Protein AF-A0A0X8NXM7-F1 (afdb_monomer_lite)

Sequence (220 aa):
MLTKTAIKIANSSDLHRSRRLTRLEFSVAAVTLFWILPVLAFVVVSWAPVWTFFKSHHAAMAPWVQAILSALAIIASAWIAMSVQRRDHKNQLRGPIEVAIEVARYSRLAVEKTLDKLGSLEAIYDVAQGKEHFDVDGITLMAKLATELPVYELRNKDAARHMLSLSHMMRQLDALVRDTLAHHRQVDAKAFEDYCNSLIGMHETAKRTVKGLREALDTI

Organism: Alcaligenes xylosoxydans xylosoxydans (NCBI:txid85698)

Foldseek 3Di:
DPVVVVVVVVVVVVVVVVVVVVVVVVVVVVVVCVVVVVVVVCVVVVVVVVVVVCVPDDPPPPPVVVVVVVVVVVVVVVVVVVVVVVVVVLCLQQVLLVVLLVLLVVLLVLLVVCCVQVVDLVSLVCCLVVVDDDPLVSLVVSLVVLVPSPLVSNVQPQLSVLSVLSNVLSVVVSVLSVVCSVCSVVCDPVNSVVSSVSSVVSSVSSVVSSVSSVVSSVVD

Structure (mmCIF, N/CA/C/O backbone):
data_AF-A0A0X8NXM7-F1
#
_entry.id   AF-A0A0X8NXM7-F1
#
loop_
_atom_site.group_PDB
_atom_site.id
_atom_site.type_symbol
_atom_site.label_atom_id
_atom_site.label_alt_id
_atom_site.label_comp_id
_atom_site.label_asym_id
_atom_site.label_entity_id
_atom_site.label_seq_id
_atom_site.pdbx_PDB_ins_code
_atom_site.Cartn_x
_atom_site.Cartn_y
_atom_site.Cartn_z
_atom_site.occupancy
_atom_site.B_iso_or_equiv
_atom_site.auth_seq_id
_atom_site.auth_comp_id
_atom_site.auth_asym_id
_atom_site.auth_atom_id
_atom_site.pdbx_PDB_model_num
ATOM 1 N N . MET A 1 1 ? -39.863 -2.091 -12.634 1.00 47.31 1 MET A N 1
ATOM 2 C CA . MET A 1 1 ? -39.526 -0.830 -13.340 1.00 47.31 1 MET A CA 1
ATOM 3 C C . MET A 1 1 ? -38.052 -0.427 -13.124 1.00 47.31 1 MET A C 1
ATOM 5 O O . MET A 1 1 ? -37.757 0.752 -13.026 1.00 47.31 1 MET A O 1
ATOM 9 N N . LEU A 1 2 ? -37.114 -1.392 -13.071 1.00 43.72 2 LEU A N 1
ATOM 10 C CA . LEU A 1 2 ? -35.695 -1.163 -12.716 1.00 43.72 2 LEU A CA 1
ATOM 11 C C . LEU A 1 2 ? -34.691 -1.707 -13.753 1.00 43.72 2 LEU A C 1
ATOM 13 O O . LEU A 1 2 ? -33.488 -1.554 -13.598 1.00 43.72 2 LEU A O 1
ATOM 17 N N . THR A 1 3 ? -35.164 -2.299 -14.850 1.00 43.94 3 THR A N 1
ATOM 18 C CA . THR A 1 3 ? -34.306 -2.896 -15.889 1.00 43.94 3 THR A CA 1
ATOM 19 C C . THR A 1 3 ? -33.962 -1.941 -17.037 1.00 43.94 3 THR A C 1
ATOM 21 O O . THR A 1 3 ? -33.015 -2.191 -17.774 1.00 43.94 3 THR A O 1
ATOM 24 N N . LYS A 1 4 ? -34.666 -0.807 -17.181 1.00 41.06 4 LYS A N 1
ATOM 25 C CA . LYS A 1 4 ? -34.380 0.188 -18.237 1.00 41.06 4 LYS A CA 1
ATOM 26 C C . LYS A 1 4 ? -33.301 1.212 -17.858 1.00 41.06 4 LYS A C 1
ATOM 28 O O . LYS A 1 4 ? -32.727 1.837 -18.744 1.00 41.06 4 LYS A O 1
ATOM 33 N N . THR A 1 5 ? -32.989 1.371 -16.573 1.00 47.97 5 THR A N 1
ATOM 34 C CA . THR A 1 5 ? -31.999 2.347 -16.082 1.00 47.97 5 THR A CA 1
ATOM 35 C C . THR A 1 5 ? -30.571 1.797 -16.065 1.00 47.97 5 THR A C 1
ATOM 37 O O . THR A 1 5 ? -29.645 2.545 -16.359 1.00 47.97 5 THR A O 1
ATOM 40 N N . ALA A 1 6 ? -30.379 0.492 -15.841 1.00 46.09 6 ALA A N 1
ATOM 41 C CA . ALA A 1 6 ? -29.048 -0.129 -15.851 1.00 46.09 6 ALA A CA 1
ATOM 42 C C . ALA A 1 6 ? -28.412 -0.170 -17.257 1.00 46.09 6 ALA A C 1
ATOM 44 O O . ALA A 1 6 ? -27.216 0.068 -17.413 1.00 46.09 6 ALA A O 1
ATOM 45 N N . ILE A 1 7 ? -29.221 -0.362 -18.305 1.00 47.28 7 ILE A N 1
ATOM 46 C CA . ILE A 1 7 ? -28.744 -0.410 -19.700 1.00 47.28 7 ILE A CA 1
ATOM 47 C C . ILE A 1 7 ? -28.337 0.987 -20.209 1.00 47.28 7 ILE A C 1
ATOM 49 O O . ILE A 1 7 ? -27.468 1.114 -21.070 1.00 47.28 7 ILE A O 1
ATOM 53 N N . LYS A 1 8 ? -28.898 2.066 -19.644 1.00 44.41 8 LYS A N 1
ATOM 54 C CA . LYS A 1 8 ? -28.574 3.441 -20.056 1.00 44.41 8 LYS A CA 1
ATOM 55 C C . LYS A 1 8 ? -27.243 3.948 -19.477 1.00 44.41 8 LYS A C 1
ATOM 57 O O . LYS A 1 8 ? -26.631 4.824 -20.079 1.00 44.41 8 LYS A O 1
ATOM 62 N N . ILE A 1 9 ? -26.773 3.384 -18.359 1.00 48.44 9 ILE A N 1
ATOM 63 C CA . ILE A 1 9 ? -25.509 3.791 -17.720 1.00 48.44 9 ILE A CA 1
ATOM 64 C C . ILE A 1 9 ? -24.315 3.060 -18.352 1.00 48.44 9 ILE A C 1
ATOM 66 O O . ILE A 1 9 ? -23.324 3.716 -18.674 1.00 48.44 9 ILE A O 1
ATOM 70 N N . ALA A 1 10 ? -24.452 1.764 -18.664 1.00 45.78 10 ALA A N 1
ATOM 71 C CA . ALA A 1 10 ? -23.421 0.994 -19.373 1.00 45.78 10 ALA A CA 1
ATOM 72 C C . ALA A 1 10 ? -23.112 1.561 -20.774 1.00 45.78 10 ALA A C 1
ATOM 74 O O . ALA A 1 10 ? -21.960 1.596 -21.195 1.00 45.78 10 ALA A O 1
ATOM 75 N N . ASN A 1 11 ? -24.120 2.117 -21.458 1.00 44.31 11 ASN A N 1
ATOM 76 C CA . ASN A 1 11 ? -23.935 2.721 -22.781 1.00 44.31 11 ASN A CA 1
ATOM 77 C C . ASN A 1 11 ? -23.270 4.117 -22.732 1.00 44.31 11 ASN A C 1
ATOM 79 O O . ASN A 1 11 ? -22.819 4.628 -23.753 1.00 44.31 11 ASN A O 1
ATOM 83 N N . SER A 1 12 ? -23.189 4.755 -21.556 1.00 48.75 12 SER A N 1
ATOM 84 C CA . SER A 1 12 ? -22.564 6.082 -21.393 1.00 48.75 12 SER A CA 1
ATOM 85 C C . SER A 1 12 ? -21.074 6.012 -21.027 1.00 48.75 12 SER A C 1
ATOM 87 O O . SER A 1 12 ? -20.312 6.924 -21.355 1.00 48.75 12 SER A O 1
ATOM 89 N N . SER A 1 13 ? -20.634 4.911 -20.407 1.00 48.31 13 SER A N 1
ATOM 90 C CA . SER A 1 13 ? -19.234 4.685 -20.026 1.00 48.31 13 SER A CA 1
ATOM 91 C C . SER A 1 13 ? -18.349 4.239 -21.194 1.00 48.31 13 SER A C 1
ATOM 93 O O . SER A 1 13 ? -17.174 4.611 -21.231 1.00 48.31 13 SER A O 1
ATOM 95 N N . ASP A 1 14 ? -18.902 3.535 -22.187 1.00 46.94 14 ASP A N 1
ATOM 96 C CA . ASP A 1 14 ? -18.149 3.125 -23.386 1.00 46.94 14 ASP A CA 1
ATOM 97 C C . ASP A 1 14 ? -17.915 4.278 -24.375 1.00 46.94 14 A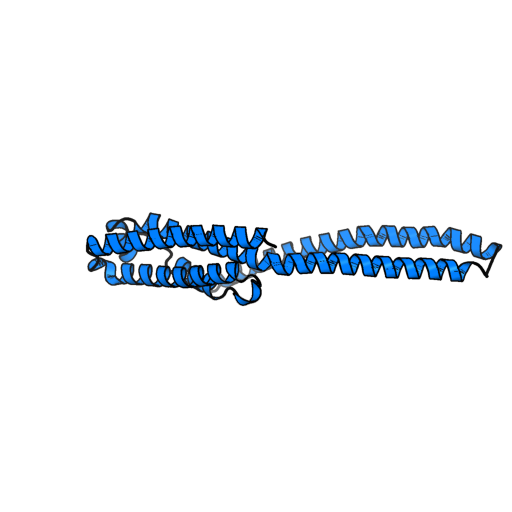SP A C 1
ATOM 99 O O . ASP A 1 14 ? -16.850 4.383 -24.992 1.00 46.94 14 ASP A O 1
ATOM 103 N N . LEU A 1 15 ? -18.839 5.241 -24.442 1.00 49.22 15 LEU A N 1
ATOM 104 C CA . LEU A 1 15 ? -18.696 6.441 -25.277 1.00 49.22 15 LEU A CA 1
ATOM 105 C C . LEU A 1 15 ? -17.572 7.381 -24.804 1.00 49.22 15 LEU A C 1
ATOM 107 O O . LEU A 1 15 ? -16.972 8.093 -25.615 1.00 49.22 15 LEU A O 1
ATOM 111 N N . HIS A 1 16 ? -17.233 7.371 -23.510 1.00 48.31 16 HIS A N 1
ATOM 112 C CA . HIS A 1 16 ? -16.161 8.211 -22.964 1.00 48.31 16 HIS A CA 1
ATOM 113 C C . HIS A 1 16 ? -14.771 7.566 -23.009 1.00 48.31 16 HIS A C 1
ATOM 115 O O . HIS A 1 16 ? -13.771 8.294 -23.041 1.00 48.31 16 HIS A O 1
ATOM 121 N N . ARG A 1 17 ? -14.687 6.230 -23.052 1.00 48.50 17 ARG A N 1
ATOM 122 C CA . ARG A 1 17 ? -13.411 5.503 -23.162 1.00 48.50 17 ARG A CA 1
ATOM 123 C C . ARG A 1 17 ? -12.898 5.468 -24.604 1.00 48.50 17 ARG A C 1
ATOM 125 O O . ARG A 1 17 ? -11.707 5.683 -24.823 1.00 48.50 17 ARG A O 1
ATOM 132 N N . SER A 1 18 ? -13.808 5.353 -25.574 1.00 45.44 18 SER A N 1
ATOM 133 C CA . SER A 1 18 ? -13.512 5.458 -27.012 1.00 45.44 18 SER A CA 1
ATOM 134 C C . SER A 1 18 ? -12.888 6.815 -27.396 1.00 45.44 18 SER A C 1
ATOM 136 O O . SER A 1 18 ? -11.892 6.858 -28.115 1.00 45.44 18 SER A O 1
ATOM 138 N N . ARG A 1 19 ? -13.374 7.936 -26.834 1.00 49.59 19 ARG A N 1
ATOM 139 C CA . ARG A 1 19 ? -12.887 9.290 -27.184 1.00 49.59 19 ARG A CA 1
ATOM 140 C C . ARG A 1 19 ? -11.467 9.636 -26.710 1.00 49.59 19 ARG A C 1
ATOM 142 O O . ARG A 1 19 ? -10.857 10.559 -27.255 1.00 49.59 19 ARG A O 1
ATOM 149 N N . ARG A 1 20 ? -10.932 8.964 -25.682 1.00 49.53 20 ARG A N 1
ATOM 150 C CA . ARG A 1 20 ? -9.552 9.224 -25.209 1.00 49.53 20 ARG A CA 1
ATOM 151 C C . ARG A 1 20 ? -8.514 8.460 -26.021 1.00 49.53 20 ARG A C 1
ATOM 153 O O . ARG A 1 20 ? -7.477 9.038 -26.333 1.00 49.53 20 ARG A O 1
ATOM 160 N N . LEU A 1 21 ? -8.830 7.227 -26.414 1.00 48.41 21 LEU A N 1
ATOM 161 C CA . LEU A 1 21 ? -7.994 6.436 -27.319 1.00 48.41 21 LEU A CA 1
ATOM 162 C C . LEU A 1 21 ? -7.867 7.125 -28.682 1.00 48.41 21 LEU A C 1
ATOM 164 O O . LEU A 1 21 ? -6.749 7.313 -29.151 1.00 48.41 21 LEU A O 1
ATOM 168 N N . THR A 1 22 ? -8.959 7.688 -29.217 1.00 53.44 22 THR A N 1
ATOM 169 C CA . THR A 1 22 ? -8.901 8.439 -30.480 1.00 53.44 22 THR A CA 1
ATOM 170 C C . THR A 1 22 ? -7.996 9.666 -30.418 1.00 53.44 22 THR A C 1
ATOM 172 O O . THR A 1 22 ? -7.369 9.981 -31.413 1.00 53.44 22 THR A O 1
ATOM 175 N N . ARG A 1 23 ? -7.879 10.376 -29.282 1.00 54.12 23 ARG A N 1
ATOM 176 C CA . ARG A 1 23 ? -6.993 11.558 -29.194 1.00 54.12 23 ARG A CA 1
ATOM 177 C C . ARG A 1 23 ? -5.515 11.188 -29.120 1.00 54.12 23 ARG A C 1
ATOM 179 O O . ARG A 1 23 ? -4.698 11.920 -29.674 1.00 54.12 23 ARG A O 1
ATOM 186 N N . LEU A 1 24 ? -5.175 10.080 -28.460 1.00 55.25 24 LEU A N 1
ATOM 187 C CA . LEU A 1 24 ? -3.802 9.578 -28.432 1.00 55.25 24 LEU A CA 1
ATOM 188 C C . LEU A 1 24 ? -3.406 8.998 -29.794 1.00 55.25 24 LEU A C 1
ATOM 190 O O . LEU A 1 24 ? -2.342 9.340 -30.296 1.00 55.25 24 LEU A O 1
ATOM 194 N N . GLU A 1 25 ? -4.285 8.225 -30.433 1.00 51.56 25 GLU A N 1
ATOM 195 C CA . GLU A 1 25 ? -4.069 7.706 -31.790 1.00 51.56 25 GLU A CA 1
ATOM 196 C C . GLU A 1 25 ? -3.979 8.831 -32.822 1.00 51.56 25 GLU A C 1
ATOM 198 O O . GLU A 1 25 ? -3.094 8.794 -33.667 1.00 51.56 25 GLU A O 1
ATOM 203 N N . PHE A 1 26 ? -4.799 9.886 -32.717 1.00 57.34 26 PHE A N 1
ATOM 204 C CA . PHE A 1 26 ? -4.692 11.056 -33.597 1.00 57.34 26 PHE A CA 1
ATOM 205 C C . PHE A 1 26 ? -3.413 11.856 -33.342 1.00 57.34 26 PHE A C 1
ATOM 207 O O . PHE A 1 26 ? -2.845 12.397 -34.281 1.00 57.34 26 PHE A O 1
ATOM 214 N N . SER A 1 27 ? -2.938 11.927 -32.094 1.00 60.97 27 SER A N 1
ATOM 215 C CA . SER A 1 27 ? -1.687 12.621 -31.754 1.00 60.97 27 SER A CA 1
ATOM 216 C C . SER A 1 27 ? -0.472 11.842 -32.248 1.00 60.97 27 SER A C 1
ATOM 218 O O . SER A 1 27 ? 0.434 12.430 -32.827 1.00 60.97 27 SER A O 1
ATOM 220 N N . VAL A 1 28 ? -0.470 10.517 -32.085 1.00 58.06 28 VAL A N 1
ATOM 221 C CA . VAL A 1 28 ? 0.577 9.643 -32.625 1.00 58.06 28 VAL A CA 1
ATOM 222 C C . VAL A 1 28 ? 0.531 9.665 -34.152 1.00 58.06 28 VAL A C 1
ATOM 224 O O . VAL A 1 28 ? 1.568 9.895 -34.762 1.00 58.06 28 VAL A O 1
ATOM 227 N N . ALA A 1 29 ? -0.652 9.556 -34.766 1.00 56.19 29 ALA A N 1
ATOM 228 C CA . ALA A 1 29 ? -0.834 9.650 -36.213 1.00 56.19 29 ALA A CA 1
ATOM 229 C C . ALA A 1 29 ? -0.393 11.016 -36.758 1.00 56.19 29 ALA A C 1
ATOM 231 O O . ALA A 1 29 ? 0.325 11.061 -37.752 1.00 56.19 29 ALA A O 1
ATOM 232 N N . ALA A 1 30 ? -0.747 12.120 -36.094 1.00 58.06 30 ALA A N 1
ATOM 233 C CA . ALA A 1 30 ? -0.352 13.472 -36.483 1.00 58.06 30 ALA A CA 1
ATOM 234 C C . ALA A 1 30 ? 1.153 13.697 -36.327 1.00 58.06 30 ALA A C 1
ATOM 236 O O . ALA A 1 30 ? 1.757 14.282 -37.216 1.00 58.06 30 ALA A O 1
ATOM 237 N N . VAL A 1 31 ? 1.781 13.194 -35.259 1.00 60.62 31 VAL A N 1
ATOM 238 C CA . VAL A 1 31 ? 3.241 13.255 -35.091 1.00 60.62 31 VAL A CA 1
ATOM 239 C C . VAL A 1 31 ? 3.931 12.390 -36.146 1.00 60.62 31 VAL A C 1
ATOM 241 O O . VAL A 1 31 ? 4.885 12.848 -36.768 1.00 60.62 31 VAL A O 1
ATOM 244 N N . THR A 1 32 ? 3.432 11.184 -36.434 1.00 59.88 32 THR A N 1
ATOM 245 C CA . THR A 1 32 ? 3.991 10.351 -37.508 1.00 59.88 32 THR A CA 1
ATOM 246 C C . THR A 1 32 ? 3.807 10.991 -38.882 1.00 59.88 32 THR A C 1
ATOM 248 O O . THR A 1 32 ? 4.765 11.049 -39.641 1.00 59.88 32 THR A O 1
ATOM 251 N N . LEU A 1 33 ? 2.639 11.563 -39.190 1.00 56.91 33 LEU A N 1
ATOM 252 C CA . LEU A 1 33 ? 2.391 12.304 -40.431 1.00 56.91 33 LEU A CA 1
ATOM 253 C C . LEU A 1 33 ? 3.262 13.555 -40.519 1.00 56.91 33 LEU A C 1
ATOM 255 O O . LEU A 1 33 ? 3.779 13.843 -41.591 1.00 56.91 33 LEU A O 1
ATOM 259 N N . PHE A 1 34 ? 3.483 14.256 -39.407 1.00 61.56 34 PHE A N 1
ATOM 260 C CA . PHE A 1 34 ? 4.336 15.440 -39.348 1.00 61.56 34 PHE A CA 1
ATOM 261 C C . PHE A 1 34 ? 5.806 15.127 -39.636 1.00 61.56 34 PHE A C 1
ATOM 263 O O . PHE A 1 34 ? 6.501 15.998 -40.135 1.00 61.56 34 PHE A O 1
ATOM 270 N N . TRP A 1 35 ? 6.282 13.905 -39.385 1.00 59.19 35 TRP A N 1
ATOM 271 C CA . TRP A 1 35 ? 7.631 13.478 -39.781 1.00 59.19 35 TRP A CA 1
ATOM 272 C C . TRP A 1 35 ? 7.665 12.807 -41.158 1.00 59.19 35 TRP A C 1
ATOM 274 O O . TRP A 1 35 ? 8.614 13.003 -41.913 1.00 59.19 35 TRP A O 1
ATOM 284 N N . ILE A 1 36 ? 6.622 12.062 -41.526 1.00 63.47 36 ILE A N 1
ATOM 285 C CA . ILE A 1 36 ? 6.547 11.335 -42.800 1.00 63.47 36 ILE A CA 1
ATOM 286 C C . ILE A 1 36 ? 6.292 12.287 -43.977 1.00 63.47 36 ILE A C 1
ATOM 288 O O . ILE A 1 36 ? 6.896 12.105 -45.030 1.00 63.47 36 ILE A O 1
ATOM 292 N N . LEU A 1 37 ? 5.457 13.321 -43.822 1.00 59.25 37 LEU A N 1
ATOM 293 C CA . LEU A 1 37 ? 5.146 14.281 -44.892 1.00 59.25 37 LEU A CA 1
ATOM 294 C C . LEU A 1 37 ? 6.350 15.132 -45.321 1.00 59.25 37 LEU A C 1
ATOM 296 O O . LEU A 1 37 ? 6.576 15.213 -46.525 1.00 59.25 37 LEU A O 1
ATOM 300 N N . PRO A 1 38 ? 7.158 15.728 -44.421 1.00 62.56 38 PRO A N 1
ATOM 301 C CA . PRO A 1 38 ? 8.370 16.432 -44.822 1.00 62.56 38 PRO A CA 1
ATOM 302 C C . PRO A 1 38 ? 9.414 15.490 -45.407 1.00 62.56 38 PRO A C 1
ATOM 304 O O . PRO A 1 38 ? 10.113 15.893 -46.323 1.00 62.56 38 PRO A O 1
ATOM 307 N N . VAL A 1 39 ? 9.510 14.242 -44.932 1.00 64.69 39 VAL A N 1
ATOM 308 C CA . VAL A 1 39 ? 10.431 13.249 -45.507 1.00 64.69 39 VAL A CA 1
ATOM 309 C C . VAL A 1 39 ? 9.979 12.837 -46.907 1.00 64.69 39 VAL A C 1
ATOM 311 O O . VAL A 1 39 ? 10.802 12.814 -47.811 1.00 64.69 39 VAL A O 1
ATOM 314 N N . LEU A 1 40 ? 8.686 12.593 -47.136 1.00 58.91 40 LEU A N 1
ATOM 315 C CA . LEU A 1 40 ? 8.144 12.316 -48.471 1.00 58.91 40 LEU A CA 1
ATOM 316 C C . LEU A 1 40 ? 8.261 13.529 -49.397 1.00 58.91 40 LEU A C 1
ATOM 318 O O . LEU A 1 40 ? 8.668 13.374 -50.543 1.00 58.91 40 LEU A O 1
ATOM 322 N N . ALA A 1 41 ? 7.962 14.735 -48.911 1.00 58.38 41 ALA A N 1
ATOM 323 C CA . ALA A 1 41 ? 8.125 15.968 -49.673 1.00 58.38 41 ALA A CA 1
ATOM 324 C C . ALA A 1 41 ? 9.601 16.226 -49.993 1.00 58.38 41 ALA A C 1
ATOM 326 O O . ALA A 1 41 ? 9.921 16.567 -51.123 1.00 58.38 41 ALA A O 1
ATOM 327 N N . PHE A 1 42 ? 10.510 15.984 -49.047 1.00 60.94 42 PHE A N 1
ATOM 328 C CA . PHE A 1 42 ? 11.948 16.054 -49.274 1.00 60.94 42 PHE A CA 1
ATOM 329 C C . PHE A 1 42 ? 12.397 14.986 -50.267 1.00 60.94 42 PHE A C 1
ATOM 331 O O . PHE A 1 42 ? 13.145 15.317 -51.170 1.00 60.94 42 PHE A O 1
ATOM 338 N N . VAL A 1 43 ? 11.906 13.746 -50.197 1.00 61.72 43 VAL A N 1
ATOM 339 C CA . VAL A 1 43 ? 12.224 12.698 -51.181 1.00 61.72 43 VAL A CA 1
ATOM 340 C C . VAL A 1 43 ? 11.724 13.088 -52.571 1.00 61.72 43 VAL A C 1
ATOM 342 O O . VAL A 1 43 ? 12.501 13.010 -53.511 1.00 61.72 43 VAL A O 1
ATOM 345 N N . VAL A 1 44 ? 10.491 13.582 -52.716 1.00 59.84 44 VAL A N 1
ATOM 346 C CA . VAL A 1 44 ? 9.904 13.988 -54.011 1.00 59.84 44 VAL A CA 1
ATOM 347 C C . VAL A 1 44 ? 10.584 15.240 -54.584 1.00 59.84 44 VAL A C 1
ATOM 349 O O . VAL A 1 44 ? 10.936 15.264 -55.764 1.00 59.84 44 VAL A O 1
ATOM 352 N N . VAL A 1 45 ? 10.825 16.260 -53.755 1.00 56.62 45 VAL A N 1
ATOM 353 C CA . VAL A 1 45 ? 11.500 17.511 -54.147 1.00 56.62 45 VAL A CA 1
ATOM 354 C C . VAL A 1 45 ? 12.991 17.290 -54.384 1.00 56.62 45 VAL A C 1
ATOM 356 O O . VAL A 1 45 ? 13.555 17.938 -55.254 1.00 56.62 45 VAL A O 1
ATOM 359 N N . SER A 1 46 ? 13.627 16.346 -53.688 1.00 56.59 46 SER A N 1
ATOM 360 C CA . SER A 1 46 ? 15.013 15.947 -53.961 1.00 56.59 46 SER A CA 1
ATOM 361 C C . SER A 1 46 ? 15.112 15.016 -55.168 1.00 56.59 46 SER A C 1
ATOM 363 O O . SER A 1 46 ? 16.157 14.981 -55.809 1.00 56.59 46 SER A O 1
ATOM 365 N N . TRP A 1 47 ? 14.045 14.292 -55.535 1.00 52.28 47 TRP A N 1
ATOM 366 C CA . TRP A 1 47 ? 14.064 13.416 -56.709 1.00 52.28 47 TRP A CA 1
ATOM 367 C C . TRP A 1 47 ? 13.994 14.183 -58.028 1.00 52.28 47 TRP A C 1
ATOM 369 O O . TRP A 1 47 ? 14.633 13.773 -58.993 1.00 52.28 47 TRP A O 1
ATOM 379 N N . ALA A 1 48 ? 13.256 15.293 -58.093 1.00 53.62 48 ALA A N 1
ATOM 380 C CA . ALA A 1 48 ? 13.078 16.045 -59.339 1.00 53.62 48 ALA A CA 1
ATOM 381 C C . ALA A 1 48 ? 14.387 16.679 -59.893 1.00 53.62 48 ALA A C 1
ATOM 383 O O . ALA A 1 48 ? 14.649 16.546 -61.095 1.00 53.62 48 ALA A O 1
ATOM 384 N N . PRO A 1 49 ? 15.270 17.286 -59.070 1.00 53.38 49 PRO A N 1
ATOM 385 C CA . PRO A 1 49 ? 16.593 17.751 -59.492 1.00 53.38 49 PRO A CA 1
ATOM 386 C C . PRO A 1 49 ? 17.560 16.591 -59.739 1.00 53.38 49 PRO A C 1
ATOM 388 O O . PRO A 1 49 ? 18.343 16.634 -60.679 1.00 53.38 49 PRO A O 1
ATOM 391 N N . VAL A 1 50 ? 17.483 15.520 -58.942 1.00 53.94 50 VAL A N 1
ATOM 392 C CA . VAL A 1 50 ? 18.314 14.319 -59.117 1.00 53.94 50 VAL A CA 1
ATOM 393 C C . VAL A 1 50 ? 18.007 13.652 -60.459 1.00 53.94 50 VAL A C 1
ATOM 395 O O . VAL A 1 50 ? 18.931 13.362 -61.204 1.00 53.94 50 VAL A O 1
ATOM 398 N N . TRP A 1 51 ? 16.741 13.499 -60.851 1.00 51.97 51 TRP A N 1
ATOM 399 C CA . TRP A 1 51 ? 16.357 12.896 -62.135 1.00 51.97 51 TRP A CA 1
ATOM 400 C C . TRP A 1 51 ? 16.792 13.733 -63.349 1.00 51.97 51 TRP A C 1
ATOM 402 O O . TRP A 1 51 ? 17.213 13.191 -64.372 1.00 51.97 51 TRP A O 1
ATOM 412 N N . THR A 1 52 ? 16.736 15.063 -63.236 1.00 54.06 52 THR A N 1
ATOM 413 C CA . THR A 1 52 ? 17.132 15.990 -64.312 1.00 54.06 52 THR A CA 1
ATOM 414 C C . THR A 1 52 ? 18.654 16.142 -64.435 1.00 54.06 52 THR A C 1
ATOM 416 O O . THR A 1 52 ? 19.166 16.216 -65.556 1.00 54.06 52 THR A O 1
ATOM 419 N N . PHE A 1 53 ? 19.391 16.070 -63.322 1.00 52.31 53 PHE A N 1
ATOM 420 C CA . PHE A 1 53 ? 20.861 16.041 -63.287 1.00 52.31 53 PHE A CA 1
ATOM 421 C C . PHE A 1 53 ? 21.432 14.655 -63.677 1.00 52.31 53 PHE A C 1
ATOM 423 O O . PHE A 1 53 ? 22.458 14.567 -64.353 1.00 52.31 53 PHE A O 1
ATOM 430 N N . PHE A 1 54 ? 20.738 13.551 -63.351 1.00 50.06 54 PHE A N 1
ATOM 431 C CA . PHE A 1 54 ? 21.124 12.186 -63.755 1.00 50.06 54 PHE A CA 1
ATOM 432 C C . PHE A 1 54 ? 20.936 11.908 -65.241 1.00 50.06 54 PHE A C 1
ATOM 434 O O . PHE A 1 54 ? 21.740 11.187 -65.831 1.00 50.06 54 PHE A O 1
ATOM 441 N N . LYS A 1 55 ? 19.899 12.484 -65.858 1.00 52.38 55 LYS A N 1
ATOM 442 C CA . LYS A 1 55 ? 19.645 12.331 -67.297 1.00 52.38 55 LYS A CA 1
ATOM 443 C C . LYS A 1 55 ? 20.743 12.966 -68.154 1.00 52.38 55 LYS A C 1
ATOM 445 O O . LYS A 1 55 ? 20.885 12.601 -69.316 1.00 52.38 55 LYS A O 1
ATOM 450 N N . SER A 1 56 ? 21.490 13.919 -67.599 1.00 54.81 56 SER A N 1
ATOM 451 C CA . SER A 1 56 ? 22.428 14.730 -68.362 1.00 54.81 56 SER A CA 1
ATOM 452 C C . SER A 1 56 ? 23.891 14.314 -68.207 1.00 54.81 56 SER A C 1
ATOM 454 O O . SER A 1 56 ? 24.559 14.370 -69.235 1.00 54.81 56 SER A O 1
ATOM 456 N N . HIS A 1 57 ? 24.423 13.893 -67.040 1.00 53.25 57 HIS A N 1
ATOM 457 C CA . HIS A 1 57 ? 25.899 13.798 -66.904 1.00 53.25 57 HIS A CA 1
ATOM 458 C C . HIS A 1 57 ? 26.586 12.506 -66.408 1.00 53.25 57 HIS A C 1
ATOM 460 O O . HIS A 1 57 ? 27.684 12.285 -66.893 1.00 53.25 57 HIS A O 1
ATOM 466 N N . HIS A 1 58 ? 26.065 11.596 -65.569 1.00 46.78 58 HIS A N 1
ATOM 467 C CA . HIS A 1 58 ? 26.845 10.377 -65.218 1.00 46.78 58 HIS A CA 1
ATOM 468 C C . HIS A 1 58 ? 25.992 9.206 -64.695 1.00 46.78 58 HIS A C 1
ATOM 470 O O . HIS A 1 58 ? 25.673 9.138 -63.510 1.00 46.78 58 HIS A O 1
ATOM 476 N N . ALA A 1 59 ? 25.729 8.202 -65.539 1.00 50.06 59 ALA A N 1
ATOM 477 C CA . ALA A 1 59 ? 25.075 6.943 -65.146 1.00 50.06 59 ALA A CA 1
ATOM 478 C C . ALA A 1 59 ? 25.866 6.125 -64.095 1.00 50.06 59 ALA A C 1
ATOM 480 O O . ALA A 1 59 ? 25.296 5.290 -63.397 1.00 50.06 59 ALA A O 1
ATOM 481 N N . ALA A 1 60 ? 27.167 6.389 -63.933 1.00 50.12 60 ALA A N 1
ATOM 482 C CA . ALA A 1 60 ? 28.032 5.677 -62.991 1.00 50.12 60 ALA A CA 1
ATOM 483 C C . ALA A 1 60 ? 27.980 6.220 -61.546 1.00 50.12 60 ALA A C 1
ATOM 485 O O . ALA A 1 60 ? 28.406 5.525 -60.626 1.00 50.12 60 ALA A O 1
ATOM 486 N N . MET A 1 61 ? 27.453 7.434 -61.315 1.00 49.44 61 MET A N 1
ATOM 487 C CA . MET A 1 61 ? 27.437 8.053 -59.979 1.00 49.44 61 MET A CA 1
ATOM 488 C C . MET A 1 61 ? 26.139 7.832 -59.169 1.00 49.44 61 MET A C 1
ATOM 490 O O . MET A 1 61 ? 26.086 8.149 -57.987 1.00 49.44 61 MET A O 1
ATOM 494 N N . ALA A 1 62 ? 25.088 7.265 -59.755 1.00 52.62 62 ALA A N 1
ATOM 495 C CA . ALA A 1 62 ? 23.814 7.012 -59.059 1.00 52.62 62 ALA A CA 1
ATOM 496 C C . ALA A 1 62 ? 23.882 5.914 -57.988 1.00 52.62 62 ALA A C 1
ATOM 498 O O . ALA A 1 62 ? 23.361 6.114 -56.887 1.00 52.62 62 ALA A O 1
ATOM 499 N N . PRO A 1 63 ? 24.527 4.763 -58.267 1.00 54.41 63 PRO A N 1
ATOM 500 C CA . PRO A 1 63 ? 24.419 3.607 -57.385 1.00 54.41 63 PRO A CA 1
ATOM 501 C C . PRO A 1 63 ? 25.115 3.813 -56.038 1.00 54.41 63 PRO A C 1
ATOM 503 O O . PRO A 1 63 ? 24.602 3.379 -55.009 1.00 54.41 63 PRO A O 1
ATOM 506 N N . TRP A 1 64 ? 26.267 4.495 -56.019 1.00 47.34 64 TRP A N 1
ATOM 507 C CA . TRP A 1 64 ? 27.049 4.679 -54.792 1.00 47.34 64 TRP A CA 1
ATOM 508 C C . TRP A 1 64 ? 26.388 5.676 -53.834 1.00 47.34 64 TRP A C 1
ATOM 510 O O . TRP A 1 64 ? 26.362 5.430 -52.631 1.00 47.34 64 TRP A O 1
ATOM 520 N N . VAL A 1 65 ? 25.771 6.745 -54.351 1.00 52.34 65 VAL A N 1
ATOM 521 C CA . VAL A 1 65 ? 25.014 7.710 -53.535 1.00 52.34 65 VAL A CA 1
ATOM 522 C C . VAL A 1 65 ? 23.791 7.040 -52.906 1.00 52.34 65 VAL A C 1
ATOM 524 O O . VAL A 1 65 ? 23.549 7.197 -51.710 1.00 52.34 65 VAL A O 1
ATOM 527 N N . GLN A 1 66 ? 23.063 6.223 -53.675 1.00 48.56 66 GLN A N 1
ATOM 528 C CA . GLN A 1 66 ? 21.937 5.437 -53.163 1.00 48.56 66 GLN A CA 1
ATOM 529 C C . GLN A 1 66 ? 22.383 4.407 -52.111 1.00 48.56 66 GLN A C 1
ATOM 531 O O . GLN A 1 66 ? 21.705 4.231 -51.095 1.00 48.56 66 GLN A O 1
ATOM 536 N N . ALA A 1 67 ? 23.531 3.756 -52.315 1.00 49.72 67 ALA A N 1
ATOM 537 C CA . ALA A 1 67 ? 24.097 2.815 -51.352 1.00 49.72 67 ALA A CA 1
ATOM 538 C C . ALA A 1 67 ? 24.505 3.506 -50.039 1.00 49.72 67 ALA A C 1
ATOM 540 O O . ALA A 1 67 ? 24.193 2.996 -48.963 1.00 49.72 67 ALA A O 1
ATOM 541 N N . ILE A 1 68 ? 25.121 4.692 -50.105 1.00 51.97 68 ILE A N 1
ATOM 542 C CA . ILE A 1 68 ? 25.492 5.484 -48.920 1.00 51.97 68 ILE A CA 1
ATOM 543 C C . ILE A 1 68 ? 24.247 5.957 -48.161 1.00 51.97 68 ILE A C 1
ATOM 545 O O . ILE A 1 68 ? 24.184 5.811 -46.941 1.00 51.97 68 ILE A O 1
ATOM 549 N N . LEU A 1 69 ? 23.232 6.469 -48.863 1.00 49.62 69 LEU A N 1
ATOM 550 C CA . LEU A 1 69 ? 21.958 6.874 -48.254 1.00 49.62 69 LEU A CA 1
ATOM 551 C C . LEU A 1 69 ? 21.254 5.700 -47.563 1.00 49.62 69 LEU A C 1
ATOM 553 O O . LEU A 1 69 ? 20.762 5.848 -46.446 1.00 49.62 69 LEU A O 1
ATOM 557 N N . SER A 1 70 ? 21.257 4.523 -48.191 1.00 43.50 70 SER A N 1
ATOM 558 C CA . SER A 1 70 ? 20.669 3.308 -47.615 1.00 43.50 70 SER A CA 1
ATOM 559 C C . SER A 1 70 ? 21.435 2.849 -46.370 1.00 43.50 70 SER A C 1
ATOM 561 O O . SER A 1 70 ? 20.824 2.529 -45.352 1.00 43.50 70 SER A O 1
ATOM 563 N N . ALA A 1 71 ? 22.771 2.881 -46.406 1.00 46.72 71 ALA A N 1
ATOM 564 C CA . ALA A 1 71 ? 23.609 2.548 -45.256 1.00 46.72 71 ALA A CA 1
ATOM 565 C C . ALA A 1 71 ? 23.388 3.518 -44.081 1.00 46.72 71 ALA A C 1
ATOM 567 O O . ALA A 1 71 ? 23.230 3.080 -42.941 1.00 46.72 71 ALA A O 1
ATOM 568 N N . LEU A 1 72 ? 23.299 4.825 -44.350 1.00 49.09 72 LEU A N 1
ATOM 569 C CA . LEU A 1 72 ? 23.001 5.836 -43.330 1.00 49.09 72 LEU A CA 1
ATOM 570 C C . LEU A 1 72 ? 21.605 5.653 -42.725 1.00 49.09 72 LEU A C 1
ATOM 572 O O . LEU A 1 72 ? 21.455 5.759 -41.508 1.00 49.09 72 LEU A O 1
ATOM 576 N N . ALA A 1 73 ? 20.598 5.321 -43.537 1.00 52.50 73 ALA A N 1
ATOM 577 C CA . ALA A 1 73 ? 19.248 5.036 -43.054 1.00 52.50 73 ALA A CA 1
ATOM 578 C C . ALA A 1 73 ? 19.207 3.801 -42.135 1.00 52.50 73 ALA A C 1
ATOM 580 O O . ALA A 1 73 ? 18.526 3.819 -41.106 1.00 52.50 73 ALA A O 1
ATOM 581 N N . ILE A 1 74 ? 19.973 2.753 -42.456 1.00 57.72 74 ILE A N 1
ATOM 582 C CA . ILE A 1 74 ? 20.094 1.551 -41.618 1.00 57.72 74 ILE A CA 1
ATOM 583 C C . ILE A 1 74 ? 20.776 1.888 -40.284 1.00 57.72 74 ILE A C 1
ATOM 585 O O . ILE A 1 74 ? 20.273 1.504 -39.228 1.00 57.72 74 ILE A O 1
ATOM 589 N N . ILE A 1 75 ? 21.871 2.656 -40.303 1.00 57.28 75 ILE A N 1
ATOM 590 C CA . ILE A 1 75 ? 22.590 3.070 -39.085 1.00 57.28 75 ILE A CA 1
ATOM 591 C C . ILE A 1 75 ? 21.704 3.953 -38.197 1.00 57.28 75 ILE A C 1
ATOM 593 O O . ILE A 1 75 ? 21.631 3.736 -36.987 1.00 57.28 75 ILE A O 1
ATOM 597 N N . ALA A 1 76 ? 20.984 4.912 -38.786 1.00 52.06 76 ALA A N 1
ATOM 598 C CA . ALA A 1 76 ? 20.048 5.765 -38.060 1.00 52.06 76 ALA A CA 1
ATOM 599 C C . ALA A 1 76 ? 18.903 4.950 -37.440 1.00 52.06 76 ALA A C 1
ATOM 601 O O . ALA A 1 76 ? 18.569 5.148 -36.272 1.00 52.06 76 ALA A O 1
ATOM 602 N N . SER A 1 77 ? 18.355 3.981 -38.179 1.00 52.25 77 SER A N 1
ATOM 603 C CA . SER A 1 77 ? 17.307 3.082 -37.679 1.00 52.25 77 SER A CA 1
ATOM 604 C C . SER A 1 77 ? 17.806 2.219 -36.519 1.00 52.25 77 SER A C 1
ATOM 606 O O . SER A 1 77 ? 17.119 2.098 -35.506 1.00 52.25 77 SER A O 1
ATOM 608 N N . ALA A 1 78 ? 19.027 1.683 -36.614 1.00 55.91 78 ALA A N 1
ATOM 609 C CA . ALA A 1 78 ? 19.654 0.925 -35.535 1.00 55.91 78 ALA A CA 1
ATOM 610 C C . ALA A 1 78 ? 19.900 1.796 -34.292 1.00 55.91 78 ALA A C 1
ATOM 612 O O . ALA A 1 78 ? 19.654 1.361 -33.168 1.00 55.91 78 ALA A O 1
ATOM 613 N N . TRP A 1 79 ? 20.335 3.046 -34.474 1.00 63.47 79 TRP A N 1
ATOM 614 C CA . TRP A 1 79 ? 20.558 3.978 -33.369 1.00 63.47 79 TRP A CA 1
ATOM 615 C C . TRP A 1 79 ? 19.255 4.386 -32.673 1.00 63.47 79 TRP A C 1
ATOM 617 O O . TRP A 1 79 ? 19.184 4.376 -31.442 1.00 63.47 79 TRP A O 1
ATOM 627 N N . ILE A 1 80 ? 18.196 4.657 -33.443 1.00 61.41 80 ILE A N 1
ATOM 628 C CA . ILE A 1 80 ? 16.858 4.934 -32.906 1.00 61.41 80 ILE A CA 1
ATOM 629 C C . ILE A 1 80 ? 16.332 3.709 -32.159 1.00 61.41 80 ILE A C 1
ATOM 631 O O . ILE A 1 80 ? 15.918 3.856 -31.011 1.00 61.41 80 ILE A O 1
ATOM 635 N N . ALA A 1 81 ? 16.421 2.510 -32.740 1.00 50.97 81 ALA A N 1
ATOM 636 C CA . ALA A 1 81 ? 16.002 1.270 -32.090 1.00 50.97 81 ALA A CA 1
ATOM 637 C C . ALA A 1 81 ? 16.751 1.034 -30.770 1.00 50.97 81 ALA A C 1
ATOM 639 O O . ALA A 1 81 ? 16.116 0.779 -29.750 1.00 50.97 81 ALA A O 1
ATOM 640 N N . MET A 1 82 ? 18.075 1.227 -30.742 1.00 64.62 82 MET A N 1
ATOM 641 C CA . MET A 1 82 ? 18.866 1.150 -29.508 1.00 64.62 82 MET A CA 1
ATOM 642 C C . MET A 1 82 ? 18.446 2.211 -28.483 1.00 64.62 82 MET A C 1
ATOM 644 O O . MET A 1 82 ? 18.378 1.925 -27.288 1.00 64.62 82 MET A O 1
ATOM 648 N N . SER A 1 83 ? 18.152 3.439 -28.919 1.00 62.81 83 SER A N 1
ATOM 649 C CA . SER A 1 83 ? 17.713 4.516 -28.023 1.00 62.81 83 SER A CA 1
ATOM 650 C C . SER A 1 83 ? 16.324 4.251 -27.428 1.00 62.81 83 SER A C 1
ATOM 652 O O . SER A 1 83 ? 16.117 4.469 -26.233 1.00 62.81 83 SER A O 1
ATOM 654 N N . VAL A 1 84 ? 15.399 3.720 -28.234 1.00 63.34 84 VAL A N 1
ATOM 655 C CA . VAL A 1 84 ? 14.053 3.322 -27.815 1.00 63.34 84 VAL A CA 1
ATOM 656 C C . VAL A 1 84 ? 14.147 2.133 -26.874 1.00 63.34 84 VAL A C 1
ATOM 658 O O . VAL A 1 84 ? 13.583 2.198 -25.793 1.00 63.34 84 VAL A O 1
ATOM 661 N N . GLN A 1 85 ? 14.941 1.113 -27.202 1.00 63.06 85 GLN A N 1
ATOM 662 C CA . GLN A 1 85 ? 15.142 -0.061 -26.353 1.00 63.06 85 GLN A CA 1
ATOM 663 C C . GLN A 1 85 ? 15.757 0.306 -24.997 1.00 63.06 85 GLN A C 1
ATOM 665 O O . GLN A 1 85 ? 15.341 -0.225 -23.975 1.00 63.06 85 GLN A O 1
ATOM 670 N N . ARG A 1 86 ? 16.707 1.252 -24.951 1.00 68.56 86 ARG A N 1
ATOM 671 C CA . ARG A 1 86 ? 17.271 1.751 -23.683 1.00 68.56 86 ARG A CA 1
ATOM 672 C C . ARG A 1 86 ? 16.239 2.505 -22.843 1.00 68.56 86 ARG A C 1
ATOM 674 O O . ARG A 1 86 ? 16.204 2.330 -21.627 1.00 68.56 86 ARG A O 1
ATOM 681 N N . ARG A 1 87 ? 15.406 3.342 -23.472 1.00 67.19 87 ARG A N 1
ATOM 682 C CA . ARG A 1 87 ? 14.317 4.062 -22.786 1.00 67.19 87 ARG A CA 1
ATOM 683 C C . ARG A 1 87 ? 13.241 3.103 -22.292 1.00 67.19 87 ARG A C 1
ATOM 685 O O . ARG A 1 87 ? 12.815 3.219 -21.150 1.00 67.19 87 ARG A O 1
ATOM 692 N N . ASP A 1 88 ? 12.860 2.144 -23.121 1.00 71.06 88 ASP A N 1
ATOM 693 C CA . ASP A 1 88 ? 11.859 1.137 -22.796 1.00 71.06 88 ASP A CA 1
ATOM 694 C C . ASP A 1 88 ? 12.350 0.230 -21.667 1.00 71.06 88 ASP A C 1
ATOM 696 O O . ASP A 1 88 ? 11.640 0.021 -20.694 1.00 71.06 88 ASP A O 1
ATOM 700 N N . HIS A 1 89 ? 13.623 -0.175 -21.695 1.00 71.69 89 HIS A N 1
ATOM 701 C CA . HIS A 1 89 ? 14.242 -0.912 -20.596 1.00 71.69 89 HIS A CA 1
ATOM 702 C C . HIS A 1 89 ? 14.212 -0.128 -19.278 1.00 71.69 89 HIS A C 1
ATOM 704 O O . HIS A 1 89 ? 13.866 -0.680 -18.236 1.00 71.69 89 HIS A O 1
ATOM 710 N N . LYS A 1 90 ? 14.520 1.175 -19.312 1.00 73.06 90 LYS A N 1
ATOM 711 C CA . LYS A 1 90 ? 14.443 2.028 -18.119 1.00 73.06 90 LYS A CA 1
ATOM 712 C C . LYS A 1 90 ? 13.003 2.162 -17.607 1.00 73.06 90 LYS A C 1
ATOM 714 O O . LYS A 1 90 ? 12.780 2.096 -16.401 1.00 73.06 90 LYS A O 1
ATOM 719 N N . ASN A 1 91 ? 12.032 2.303 -18.505 1.00 73.31 91 ASN A N 1
ATOM 720 C CA . ASN A 1 91 ? 10.617 2.391 -18.147 1.00 73.31 91 ASN A CA 1
ATOM 721 C C . ASN A 1 91 ? 10.076 1.066 -17.597 1.00 73.31 91 ASN A C 1
ATOM 723 O O . ASN A 1 91 ? 9.321 1.080 -16.632 1.00 73.31 91 ASN A O 1
ATOM 727 N N . GLN A 1 92 ? 10.503 -0.072 -18.144 1.00 76.75 92 GLN A N 1
ATOM 728 C CA . GLN A 1 92 ? 10.153 -1.402 -17.639 1.00 76.75 92 GLN A CA 1
ATOM 729 C C . GLN A 1 92 ? 10.701 -1.651 -16.229 1.00 76.75 92 GLN A C 1
ATOM 731 O O . GLN A 1 92 ? 10.078 -2.367 -15.454 1.00 76.75 92 GLN A O 1
ATOM 736 N N . LEU A 1 93 ? 11.846 -1.057 -15.876 1.00 76.38 93 LEU A N 1
ATOM 737 C CA . LEU A 1 93 ? 12.403 -1.144 -14.524 1.00 76.38 93 LEU A CA 1
ATOM 738 C C . LEU A 1 93 ? 11.701 -0.204 -13.534 1.00 76.38 93 LEU A C 1
ATOM 740 O O . LEU A 1 93 ? 11.487 -0.572 -12.383 1.00 76.38 93 LEU A O 1
ATOM 744 N N . ARG A 1 94 ? 11.345 1.008 -13.972 1.00 83.19 94 ARG A N 1
ATOM 745 C CA . ARG A 1 94 ? 10.763 2.043 -13.102 1.00 83.19 94 ARG A CA 1
ATOM 746 C C . ARG A 1 94 ? 9.252 1.926 -12.926 1.00 83.19 94 ARG A C 1
ATOM 748 O O . ARG A 1 94 ? 8.760 2.103 -11.816 1.00 83.19 94 ARG A O 1
ATOM 755 N N . GLY A 1 95 ? 8.525 1.596 -13.990 1.00 80.69 95 GLY A N 1
ATOM 756 C CA . GLY A 1 95 ? 7.060 1.560 -14.016 1.00 80.69 95 GLY A CA 1
ATOM 757 C C . GLY A 1 95 ? 6.436 0.699 -12.910 1.00 80.69 95 GLY A C 1
ATOM 758 O O . GLY A 1 95 ? 5.580 1.205 -12.184 1.00 80.69 95 GLY A O 1
ATOM 759 N N . PRO A 1 96 ? 6.881 -0.556 -12.697 1.00 83.56 96 PRO A N 1
ATOM 760 C CA . PRO A 1 96 ? 6.356 -1.397 -11.619 1.00 83.56 96 PRO A CA 1
ATOM 761 C C . PRO A 1 96 ? 6.557 -0.789 -10.223 1.00 83.56 96 PRO A C 1
ATOM 763 O O . PRO A 1 96 ? 5.680 -0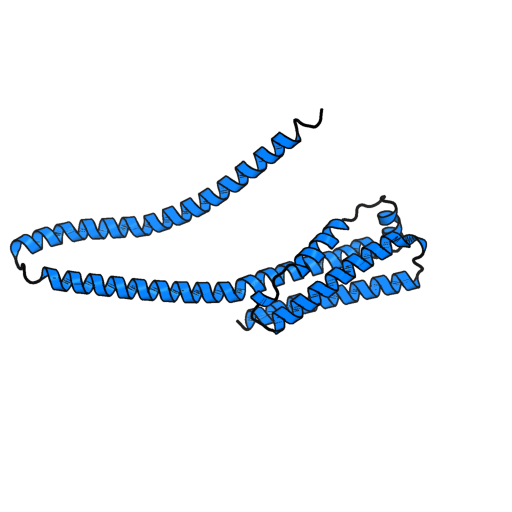.889 -9.365 1.00 83.56 96 PRO A O 1
ATOM 766 N N . ILE A 1 97 ? 7.689 -0.115 -9.996 1.00 85.25 97 ILE A N 1
ATOM 767 C CA . ILE A 1 97 ? 8.000 0.530 -8.714 1.00 85.25 97 ILE A CA 1
ATOM 768 C C . ILE A 1 97 ? 7.162 1.798 -8.525 1.00 85.25 97 ILE A C 1
ATOM 770 O O . ILE A 1 97 ? 6.679 2.049 -7.425 1.00 85.25 97 ILE A O 1
ATOM 774 N N . GLU A 1 98 ? 6.922 2.578 -9.578 1.00 84.06 98 GLU A N 1
ATOM 775 C CA . GLU A 1 98 ? 6.024 3.739 -9.519 1.00 84.06 98 GLU A CA 1
ATOM 776 C C . GLU A 1 98 ? 4.590 3.331 -9.153 1.00 84.06 98 GLU A C 1
ATOM 778 O O . GLU A 1 98 ? 3.972 3.954 -8.285 1.00 84.06 98 GLU A O 1
ATOM 783 N N . VAL A 1 99 ? 4.087 2.235 -9.734 1.00 82.94 99 VAL A N 1
ATOM 784 C CA . VAL A 1 99 ? 2.785 1.659 -9.359 1.00 82.94 99 VAL A CA 1
ATOM 785 C C . VAL A 1 99 ? 2.798 1.196 -7.900 1.00 82.94 99 VAL A C 1
ATOM 787 O O . VAL A 1 99 ? 1.873 1.510 -7.150 1.00 82.94 99 VAL A O 1
ATOM 790 N N . ALA A 1 100 ? 3.859 0.511 -7.464 1.00 83.81 100 ALA A N 1
ATOM 791 C CA . ALA A 1 100 ? 4.026 0.084 -6.074 1.00 83.81 100 ALA A CA 1
ATOM 792 C C . ALA A 1 100 ? 4.002 1.263 -5.086 1.00 83.81 100 ALA A C 1
ATOM 794 O O . ALA A 1 100 ? 3.353 1.184 -4.041 1.00 83.81 100 ALA A O 1
ATOM 795 N N . ILE A 1 101 ? 4.663 2.378 -5.418 1.00 87.81 101 ILE A N 1
ATOM 796 C CA . ILE A 1 101 ? 4.656 3.605 -4.607 1.00 87.81 101 ILE A CA 1
ATOM 797 C C . ILE A 1 101 ? 3.234 4.147 -4.464 1.00 87.81 101 ILE A C 1
ATOM 799 O O . ILE A 1 101 ? 2.852 4.581 -3.374 1.00 87.81 101 ILE A O 1
ATOM 803 N N . GLU A 1 102 ? 2.453 4.141 -5.542 1.00 83.81 102 GLU A N 1
ATOM 804 C CA . GLU A 1 102 ? 1.091 4.665 -5.506 1.00 83.81 102 GLU A CA 1
ATOM 805 C C . GLU A 1 102 ? 0.158 3.754 -4.695 1.00 83.81 102 GLU A C 1
ATOM 807 O O . GLU A 1 102 ? -0.585 4.241 -3.841 1.00 83.81 102 GLU A O 1
ATOM 812 N N . VAL A 1 103 ? 0.280 2.430 -4.839 1.00 83.44 103 VAL A N 1
ATOM 813 C CA . VAL A 1 103 ? -0.431 1.457 -3.987 1.00 83.44 103 VAL A CA 1
ATOM 814 C C . VAL A 1 103 ? -0.062 1.643 -2.512 1.00 83.44 103 VAL A C 1
ATOM 816 O O . VAL A 1 103 ? -0.945 1.682 -1.652 1.00 83.44 103 VAL A O 1
ATOM 819 N N . ALA A 1 104 ? 1.222 1.833 -2.200 1.00 85.62 104 ALA A N 1
ATOM 820 C CA . ALA A 1 104 ? 1.682 2.107 -0.840 1.00 85.62 104 ALA A CA 1
ATOM 821 C C . ALA A 1 104 ? 1.130 3.433 -0.292 1.00 85.62 104 ALA A C 1
ATOM 823 O O . ALA A 1 104 ? 0.773 3.522 0.886 1.00 85.62 104 ALA A O 1
ATOM 824 N N . ARG A 1 105 ? 1.003 4.463 -1.137 1.00 83.50 105 ARG A N 1
ATOM 825 C CA . ARG A 1 105 ? 0.411 5.750 -0.757 1.00 83.50 105 ARG A CA 1
ATOM 826 C C . ARG A 1 105 ? -1.077 5.617 -0.444 1.00 83.50 105 ARG A C 1
ATOM 828 O O . ARG A 1 105 ? -1.506 6.132 0.588 1.00 83.50 105 ARG A O 1
ATOM 835 N N . TYR A 1 106 ? -1.842 4.929 -1.289 1.00 81.19 106 TYR A N 1
ATOM 836 C CA . TYR A 1 106 ? -3.264 4.681 -1.039 1.00 81.19 106 TYR A CA 1
ATOM 837 C C . TYR A 1 106 ? -3.485 3.808 0.196 1.00 81.19 106 TYR A C 1
ATOM 839 O O . TYR A 1 106 ? -4.354 4.111 1.005 1.00 81.19 106 TYR A O 1
ATOM 847 N N . SER A 1 107 ? -2.635 2.803 0.407 1.00 81.62 107 SER A N 1
ATOM 848 C CA . SER A 1 107 ? -2.643 1.976 1.620 1.00 81.62 107 SER A CA 1
ATOM 849 C C . SER A 1 107 ? -2.420 2.814 2.883 1.00 81.62 107 SER A C 1
ATOM 851 O O . SER A 1 107 ? -3.151 2.679 3.860 1.00 81.62 107 SER A O 1
ATOM 853 N N . ARG A 1 108 ? -1.457 3.747 2.856 1.00 88.56 108 ARG A N 1
ATOM 854 C CA . ARG A 1 108 ? -1.227 4.692 3.962 1.00 88.56 108 ARG A CA 1
ATOM 855 C C . ARG A 1 108 ? -2.457 5.562 4.228 1.00 88.56 108 ARG A C 1
ATOM 857 O O . ARG A 1 108 ? -2.846 5.716 5.380 1.00 88.56 108 ARG A O 1
ATOM 864 N N . LEU A 1 109 ? -3.060 6.111 3.171 1.00 82.50 109 LEU A N 1
ATOM 865 C CA . LEU A 1 109 ? -4.276 6.923 3.278 1.00 82.50 109 LEU A CA 1
ATOM 866 C C . LEU A 1 109 ? -5.454 6.119 3.839 1.00 82.50 109 LEU A C 1
ATOM 868 O O . LEU A 1 109 ? -6.234 6.664 4.609 1.00 82.50 109 LEU A O 1
ATOM 872 N N . ALA A 1 110 ? -5.573 4.834 3.497 1.00 80.19 110 ALA A N 1
ATOM 873 C CA . ALA A 1 110 ? -6.604 3.960 4.046 1.00 80.19 110 ALA A CA 1
ATOM 874 C C . ALA A 1 110 ? -6.432 3.763 5.561 1.00 80.19 110 ALA A C 1
ATOM 876 O O . ALA A 1 110 ? -7.402 3.895 6.306 1.00 80.19 110 ALA A O 1
ATOM 877 N N . VAL A 1 111 ? -5.202 3.524 6.035 1.00 86.00 111 VAL A N 1
ATOM 878 C CA . VAL A 1 111 ? -4.912 3.429 7.480 1.00 86.00 111 VAL A CA 1
ATOM 879 C C . VAL A 1 111 ? -5.201 4.757 8.185 1.00 86.00 111 VAL A C 1
ATOM 881 O O . VAL A 1 111 ? -5.855 4.767 9.222 1.00 86.00 111 VAL A O 1
ATOM 884 N N . GL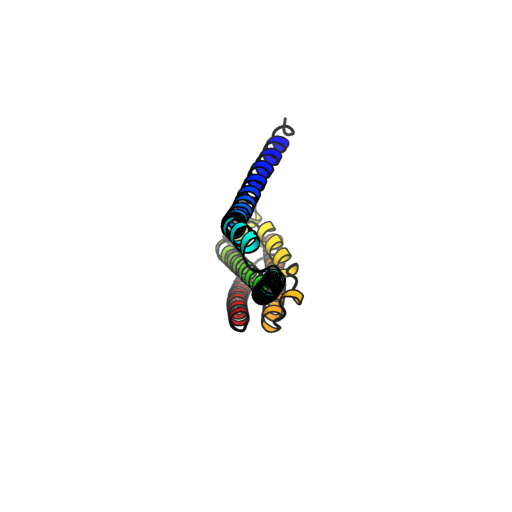U A 1 112 ? -4.765 5.879 7.607 1.00 85.56 112 GLU A N 1
ATOM 885 C CA . GLU A 1 112 ? -5.018 7.227 8.138 1.00 85.56 112 GLU A CA 1
ATOM 886 C C . GLU A 1 112 ? -6.524 7.504 8.253 1.00 85.56 112 GLU A C 1
ATOM 888 O O . GLU A 1 112 ? -7.007 7.902 9.306 1.00 85.56 112 GLU A O 1
ATOM 893 N N . LYS A 1 113 ? -7.300 7.184 7.213 1.00 81.44 113 LYS A N 1
ATOM 894 C CA . LYS A 1 113 ? -8.761 7.330 7.238 1.00 81.44 113 LYS A CA 1
ATOM 895 C C . LYS A 1 113 ? -9.438 6.390 8.227 1.00 81.44 113 LYS A C 1
ATOM 897 O O . LYS A 1 113 ? -10.457 6.760 8.801 1.00 81.44 113 LYS A O 1
ATOM 902 N N . THR A 1 114 ? -8.880 5.202 8.435 1.00 82.88 114 THR A N 1
ATOM 903 C CA . THR A 1 114 ? -9.360 4.260 9.452 1.00 82.88 114 THR A CA 1
ATOM 904 C C . THR A 1 114 ? -9.136 4.827 10.851 1.00 82.88 114 THR A C 1
ATOM 906 O O . THR A 1 114 ? -10.054 4.791 11.660 1.00 82.88 114 THR A O 1
ATOM 909 N N . LEU A 1 115 ? -7.969 5.419 11.120 1.00 87.75 115 LEU A N 1
ATOM 910 C CA . LEU A 1 115 ? -7.690 6.125 12.375 1.00 87.75 115 LEU A CA 1
ATOM 911 C C . LEU A 1 115 ? -8.618 7.329 12.571 1.00 87.75 115 LEU A C 1
ATOM 913 O O . LEU A 1 115 ? -9.183 7.483 13.647 1.00 87.75 115 LEU A O 1
ATOM 917 N N . ASP A 1 116 ? -8.826 8.142 11.533 1.00 85.44 116 ASP A N 1
ATOM 918 C CA . ASP A 1 116 ? -9.721 9.305 11.598 1.00 85.44 116 ASP A CA 1
ATOM 919 C C . ASP A 1 116 ? -11.165 8.900 11.941 1.00 85.44 116 ASP A C 1
ATOM 921 O O . ASP A 1 116 ? -11.856 9.603 12.676 1.00 85.44 116 ASP A O 1
ATOM 925 N N . LYS A 1 117 ? -11.642 7.788 11.365 1.00 83.81 117 LYS A N 1
ATOM 926 C CA . LYS A 1 117 ? -13.042 7.351 11.457 1.00 83.81 117 LYS A CA 1
ATOM 927 C C . LYS A 1 117 ? -13.334 6.407 12.611 1.00 83.81 117 LYS A C 1
ATOM 929 O O . LYS A 1 117 ? -14.441 6.429 13.120 1.00 83.81 117 LYS A O 1
ATOM 934 N N . LEU A 1 118 ? -12.374 5.584 13.013 1.00 88.62 118 LEU A N 1
ATOM 935 C CA . LEU A 1 118 ? -12.527 4.583 14.073 1.00 88.62 118 LEU A CA 1
ATOM 936 C C . LEU A 1 118 ? -11.621 4.885 15.276 1.00 88.62 118 LEU A C 1
ATOM 938 O O . LEU A 1 118 ? -11.376 4.013 16.104 1.00 88.62 118 LEU A O 1
ATOM 942 N N . GLY A 1 119 ? -11.117 6.118 15.375 1.00 86.38 119 GLY A N 1
ATOM 943 C CA . GLY A 1 119 ? -10.242 6.587 16.452 1.00 86.38 119 GLY A CA 1
ATOM 944 C C . GLY A 1 119 ? -10.955 6.885 17.770 1.00 86.38 119 GLY A C 1
ATOM 945 O O . GLY A 1 119 ? -10.324 7.374 18.705 1.00 86.38 119 GLY A O 1
ATOM 946 N N . SER A 1 120 ? -12.253 6.595 17.876 1.00 91.50 120 SER A N 1
ATOM 947 C CA . SER A 1 120 ? -12.999 6.629 19.132 1.00 91.50 120 SER A CA 1
ATOM 948 C C . SER A 1 120 ? -13.877 5.386 19.276 1.00 91.50 120 SER A C 1
ATOM 950 O O . SER A 1 120 ? -14.390 4.847 18.294 1.00 91.50 120 SER A O 1
ATOM 952 N N . LEU A 1 121 ? -14.074 4.945 20.523 1.00 89.88 121 LEU A N 1
ATOM 953 C CA . LEU A 1 121 ? -14.986 3.845 20.850 1.00 89.88 121 LEU A CA 1
ATOM 954 C C . LEU A 1 121 ? -16.398 4.128 20.323 1.00 89.88 121 LEU A C 1
ATOM 956 O O . LEU A 1 121 ? -16.997 3.268 19.688 1.00 89.88 121 LEU A O 1
ATOM 960 N N . GLU A 1 122 ? -16.904 5.346 20.531 1.00 92.31 122 GLU A N 1
ATOM 961 C CA . GLU A 1 122 ? -18.233 5.759 20.065 1.00 92.31 122 GLU A CA 1
ATOM 962 C C . GLU A 1 122 ? -18.373 5.648 18.541 1.00 92.31 122 GLU A C 1
ATOM 964 O O . GLU A 1 122 ? -19.356 5.086 18.063 1.00 92.31 122 GLU A O 1
ATOM 969 N N . ALA A 1 123 ? -17.351 6.049 17.777 1.00 90.50 123 ALA A N 1
ATOM 970 C CA . ALA A 1 123 ? -17.380 5.923 16.324 1.00 90.50 123 ALA A CA 1
ATOM 971 C C . ALA A 1 123 ? -17.375 4.457 15.858 1.00 90.50 123 ALA A C 1
ATOM 973 O O . ALA A 1 123 ? -18.090 4.110 14.919 1.00 90.50 123 ALA A O 1
ATOM 974 N N . ILE A 1 124 ? -16.647 3.563 16.539 1.00 90.31 124 ILE A N 1
ATOM 975 C CA . ILE A 1 124 ? -16.714 2.116 16.264 1.00 90.31 124 ILE A CA 1
ATOM 976 C C . ILE A 1 124 ? -18.139 1.592 16.487 1.00 90.31 124 ILE A C 1
ATOM 978 O O . ILE A 1 124 ? -18.656 0.850 15.650 1.00 90.31 124 ILE A O 1
ATOM 982 N N . TYR A 1 125 ? -18.792 1.990 17.585 1.00 92.75 125 TYR A N 1
ATOM 983 C CA . TYR A 1 125 ? -20.180 1.611 17.864 1.00 92.75 125 TYR A CA 1
ATOM 984 C C . TYR A 1 125 ? -21.150 2.144 16.805 1.00 92.75 125 TYR A C 1
ATOM 986 O O . TYR A 1 125 ? -22.023 1.400 16.352 1.00 92.75 125 TYR A O 1
ATOM 994 N N . ASP A 1 126 ? -21.006 3.403 16.399 1.00 93.56 126 ASP A N 1
ATOM 995 C CA . ASP A 1 126 ? -21.896 4.031 15.424 1.00 93.56 126 ASP A CA 1
ATOM 996 C C . ASP A 1 126 ? -21.728 3.448 14.020 1.00 93.56 126 ASP A C 1
ATOM 998 O O . ASP A 1 126 ? -22.726 3.179 13.342 1.00 93.56 126 ASP A O 1
ATOM 1002 N N . VAL A 1 127 ? -20.494 3.155 13.609 1.00 90.56 127 VAL A N 1
ATOM 1003 C CA . VAL A 1 127 ? -20.215 2.448 12.355 1.00 90.56 127 VAL A CA 1
ATOM 1004 C C . VAL A 1 127 ? -20.768 1.023 12.398 1.00 90.56 127 VAL A C 1
ATOM 1006 O O . VAL A 1 127 ? -21.451 0.600 11.465 1.00 90.56 127 VAL A O 1
ATOM 1009 N N . ALA A 1 128 ? -20.550 0.281 13.487 1.00 91.62 128 ALA A N 1
ATOM 1010 C CA . ALA A 1 128 ? -21.027 -1.098 13.605 1.00 91.62 128 ALA A CA 1
ATOM 1011 C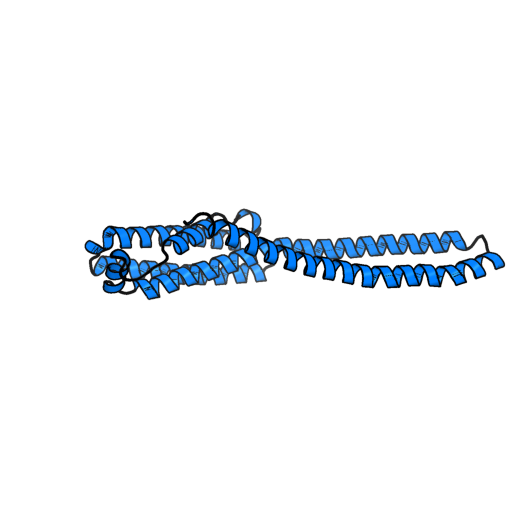 C . ALA A 1 128 ? -22.563 -1.211 13.656 1.00 91.62 128 ALA A C 1
ATOM 1013 O O . ALA A 1 128 ? -23.129 -2.208 13.209 1.00 91.62 128 ALA A O 1
ATOM 1014 N N . GLN A 1 129 ? -23.253 -0.188 14.170 1.00 93.44 129 GLN A N 1
ATOM 1015 C CA . GLN A 1 129 ? -24.719 -0.099 14.155 1.00 93.44 129 GLN A CA 1
ATOM 1016 C C . GLN A 1 129 ? -25.283 0.429 12.825 1.00 93.44 129 GLN A C 1
ATOM 1018 O O . GLN A 1 129 ? -26.502 0.499 12.669 1.00 93.44 129 GLN A O 1
ATOM 1023 N N . GLY A 1 130 ? -24.423 0.805 11.872 1.00 90.69 130 GLY A N 1
ATOM 1024 C CA . GLY A 1 130 ? -24.821 1.362 10.580 1.00 90.69 130 GLY A CA 1
ATOM 1025 C C . GLY A 1 130 ? -25.335 2.803 10.650 1.00 90.69 130 GLY A C 1
ATOM 1026 O O . GLY A 1 130 ? -25.999 3.254 9.718 1.00 90.69 130 GLY A O 1
ATOM 1027 N N . LYS A 1 131 ? -25.059 3.525 11.744 1.00 91.75 131 LYS A N 1
ATOM 1028 C CA . LYS A 1 131 ? -25.407 4.947 11.890 1.00 91.75 131 LYS A CA 1
ATOM 1029 C C . LYS A 1 131 ? -24.451 5.843 11.109 1.00 91.75 131 LYS A C 1
ATOM 1031 O O . LYS A 1 131 ? -24.888 6.831 10.525 1.00 91.75 131 LYS A O 1
ATOM 1036 N N . GLU A 1 132 ? -23.169 5.485 11.076 1.00 87.69 132 GLU A N 1
ATOM 1037 C CA . GLU A 1 132 ? -22.160 6.145 10.249 1.00 87.69 132 GLU A CA 1
ATOM 1038 C C . GLU A 1 132 ? -21.671 5.201 9.146 1.00 87.69 132 GLU A C 1
ATOM 1040 O O . GLU A 1 132 ? -21.417 4.018 9.373 1.00 87.69 132 GLU A O 1
ATOM 1045 N N . HIS A 1 133 ? -21.547 5.722 7.923 1.00 85.75 133 HIS A N 1
ATOM 1046 C CA . HIS A 1 133 ? -21.020 4.948 6.806 1.00 85.75 133 HIS A CA 1
ATOM 1047 C C . HIS A 1 133 ? -19.491 4.890 6.858 1.00 85.75 133 HIS A C 1
ATOM 1049 O O . HIS A 1 133 ? -18.815 5.921 6.869 1.00 85.75 133 HIS A O 1
ATOM 1055 N N . PHE A 1 134 ? -18.960 3.673 6.798 1.00 85.94 134 PHE A N 1
ATOM 1056 C CA . PHE A 1 134 ? -17.538 3.395 6.681 1.00 85.94 134 PHE A CA 1
ATOM 1057 C C . PHE A 1 134 ? -17.313 2.321 5.612 1.00 85.94 134 PHE A C 1
ATOM 1059 O O . PHE A 1 134 ? -17.964 1.275 5.621 1.00 85.94 134 PHE A O 1
ATOM 1066 N N . ASP A 1 135 ? -16.403 2.591 4.680 1.00 83.19 135 ASP A N 1
ATOM 1067 C CA . ASP A 1 135 ? -16.158 1.740 3.515 1.00 83.19 135 ASP A CA 1
ATOM 1068 C C . ASP A 1 135 ? -15.187 0.592 3.844 1.00 83.19 135 ASP A C 1
ATOM 1070 O O . ASP A 1 135 ? -13.991 0.640 3.542 1.00 83.19 135 ASP A O 1
ATOM 1074 N N . VAL A 1 136 ? -15.709 -0.453 4.495 1.00 87.19 136 VAL A N 1
ATOM 1075 C CA . VAL A 1 136 ? -14.948 -1.680 4.800 1.00 87.19 136 VAL A CA 1
ATOM 1076 C C . VAL A 1 136 ? -14.521 -2.394 3.514 1.00 87.19 136 VAL A C 1
ATOM 1078 O O . VAL A 1 136 ? -13.405 -2.907 3.428 1.00 87.19 136 VAL A O 1
ATOM 1081 N N . ASP A 1 137 ? -15.377 -2.393 2.491 1.00 80.38 137 ASP A N 1
ATOM 1082 C CA . ASP A 1 137 ? -15.090 -3.046 1.212 1.00 80.38 137 ASP A CA 1
ATOM 1083 C C . ASP A 1 137 ? -13.939 -2.354 0.470 1.00 80.38 137 ASP A C 1
ATOM 1085 O O . ASP A 1 137 ? -13.111 -3.027 -0.150 1.00 80.38 137 ASP A O 1
ATOM 1089 N N . GLY A 1 138 ? -13.821 -1.030 0.592 1.00 76.00 138 GLY A N 1
ATOM 1090 C CA . GLY A 1 138 ? -12.678 -0.259 0.111 1.00 76.00 138 GLY A CA 1
ATOM 1091 C C . GLY A 1 138 ? -11.356 -0.709 0.739 1.00 76.00 138 GLY A C 1
ATOM 1092 O O . GLY A 1 138 ? -10.361 -0.865 0.027 1.00 76.00 138 GLY A O 1
ATOM 1093 N N . ILE A 1 139 ? -11.340 -1.001 2.044 1.00 81.69 139 ILE A N 1
ATOM 1094 C CA . ILE A 1 139 ? -10.151 -1.533 2.737 1.00 81.69 139 ILE A CA 1
ATOM 1095 C C . ILE A 1 139 ? -9.806 -2.929 2.219 1.00 81.69 139 ILE A C 1
ATOM 1097 O O . ILE A 1 139 ? -8.646 -3.193 1.891 1.00 81.69 139 ILE A O 1
ATOM 1101 N N . THR A 1 140 ? -10.801 -3.801 2.067 1.00 83.88 140 THR A N 1
ATOM 1102 C CA . THR A 1 140 ? -10.606 -5.147 1.511 1.00 83.88 140 THR A CA 1
ATOM 1103 C C . THR A 1 140 ? -10.077 -5.101 0.081 1.00 83.88 140 THR A C 1
ATOM 1105 O O . THR A 1 140 ? -9.181 -5.866 -0.283 1.00 83.88 140 THR A O 1
ATOM 1108 N N . LEU A 1 141 ? -10.585 -4.178 -0.738 1.00 78.31 141 LEU A N 1
ATOM 1109 C CA . LEU A 1 141 ? -10.114 -3.973 -2.103 1.00 78.31 141 LEU A CA 1
ATOM 1110 C C . LEU A 1 141 ? -8.660 -3.492 -2.108 1.00 78.31 141 LEU A C 1
ATOM 1112 O O . LEU A 1 141 ? -7.858 -4.019 -2.876 1.00 78.31 141 LEU A O 1
ATOM 1116 N N . MET A 1 142 ? -8.286 -2.559 -1.227 1.00 79.62 142 MET A N 1
ATOM 1117 C CA . MET A 1 142 ? -6.889 -2.127 -1.086 1.00 79.62 142 MET A CA 1
ATOM 1118 C C . MET A 1 142 ? -5.976 -3.268 -0.625 1.00 79.62 142 MET A C 1
ATOM 1120 O O . MET A 1 142 ? -4.874 -3.420 -1.154 1.00 79.62 142 MET A O 1
ATOM 1124 N N . ALA A 1 143 ? -6.433 -4.107 0.308 1.00 82.75 143 ALA A N 1
ATOM 1125 C CA . ALA A 1 143 ? -5.689 -5.286 0.742 1.00 82.75 143 ALA A CA 1
ATOM 1126 C C . ALA A 1 143 ? -5.486 -6.284 -0.399 1.00 82.75 143 ALA A C 1
ATOM 1128 O O . ALA A 1 143 ? -4.375 -6.779 -0.597 1.00 82.75 143 ALA A O 1
ATOM 1129 N N . LYS A 1 144 ? -6.523 -6.514 -1.206 1.00 84.31 144 LYS A N 1
ATOM 1130 C CA . LYS A 1 144 ? -6.435 -7.349 -2.402 1.00 84.31 144 LYS A CA 1
ATOM 1131 C C . LYS A 1 144 ? -5.442 -6.775 -3.416 1.00 84.31 144 LYS A C 1
ATOM 1133 O O . LYS A 1 144 ? -4.522 -7.489 -3.810 1.00 84.31 144 LYS A O 1
ATOM 1138 N N . LEU A 1 145 ? -5.548 -5.486 -3.749 1.00 79.00 145 LEU A N 1
ATOM 1139 C CA . LEU A 1 145 ? -4.630 -4.804 -4.671 1.00 79.00 145 LEU A CA 1
ATOM 1140 C C . LEU A 1 145 ? -3.172 -4.876 -4.212 1.00 79.00 145 LEU A C 1
ATOM 1142 O O . LEU A 1 145 ? -2.292 -5.158 -5.021 1.00 79.00 145 LEU A O 1
ATOM 1146 N N . ALA A 1 146 ? -2.911 -4.659 -2.920 1.00 78.31 146 ALA A N 1
ATOM 1147 C CA . ALA A 1 146 ? -1.563 -4.767 -2.373 1.00 78.31 146 ALA A CA 1
ATOM 1148 C C . ALA A 1 146 ? -0.982 -6.174 -2.583 1.00 78.31 146 ALA A C 1
ATOM 1150 O O . ALA A 1 146 ? 0.198 -6.309 -2.888 1.00 78.31 146 ALA A O 1
ATOM 1151 N N . THR A 1 147 ? -1.820 -7.209 -2.471 1.00 86.75 147 THR A N 1
ATOM 1152 C CA . THR A 1 147 ? -1.399 -8.613 -2.572 1.00 86.75 147 THR A CA 1
ATOM 1153 C C . THR A 1 147 ? -1.322 -9.158 -3.993 1.00 86.75 147 THR A C 1
ATOM 1155 O O . THR A 1 147 ? -0.582 -10.109 -4.229 1.00 86.75 147 THR A O 1
ATOM 1158 N N . GLU A 1 148 ? -2.084 -8.583 -4.923 1.00 83.44 148 GLU A N 1
ATOM 1159 C CA . GLU A 1 148 ? -2.077 -8.968 -6.337 1.00 83.44 148 GLU A CA 1
ATOM 1160 C C . GLU A 1 148 ? -0.944 -8.297 -7.117 1.00 83.44 148 GLU A C 1
ATOM 1162 O O . GLU A 1 148 ? -0.658 -8.711 -8.240 1.00 83.44 148 GLU A O 1
ATOM 1167 N N . LEU A 1 149 ? -0.270 -7.295 -6.535 1.00 80.31 149 LEU A N 1
ATOM 1168 C CA . LEU A 1 149 ? 0.861 -6.657 -7.192 1.00 80.31 149 LEU A CA 1
ATOM 1169 C C . LEU A 1 149 ? 1.981 -7.694 -7.422 1.00 80.31 149 LEU A C 1
ATOM 1171 O O . LEU A 1 149 ? 2.476 -8.284 -6.455 1.00 80.31 149 LEU A O 1
ATOM 1175 N N . PRO A 1 150 ? 2.413 -7.925 -8.674 1.00 78.62 150 PRO A N 1
ATOM 1176 C CA . PRO A 1 150 ? 3.408 -8.941 -8.987 1.00 78.62 150 PRO A CA 1
ATOM 1177 C C . PRO A 1 150 ? 4.788 -8.534 -8.453 1.00 78.62 150 PRO A C 1
ATOM 1179 O O . PRO A 1 150 ? 5.582 -7.876 -9.118 1.00 78.62 150 PRO A O 1
ATOM 1182 N N . VAL A 1 151 ? 5.106 -8.964 -7.228 1.00 84.75 151 VAL A N 1
ATOM 1183 C CA . VAL A 1 151 ? 6.371 -8.641 -6.538 1.00 84.75 151 VAL A CA 1
ATOM 1184 C C . VAL A 1 151 ? 7.603 -9.065 -7.352 1.00 84.75 151 VAL A C 1
ATOM 1186 O O . VAL A 1 151 ? 8.652 -8.428 -7.274 1.00 84.75 151 VAL A O 1
ATOM 1189 N N . TYR A 1 152 ? 7.476 -10.115 -8.169 1.00 81.25 152 TYR A N 1
ATOM 1190 C CA . TYR A 1 152 ? 8.546 -10.608 -9.039 1.00 81.25 152 TYR A CA 1
ATOM 1191 C C . TYR A 1 152 ? 8.924 -9.627 -10.162 1.00 81.25 152 TYR A C 1
ATOM 1193 O O . TYR A 1 152 ? 10.052 -9.677 -10.655 1.00 81.25 152 TYR A O 1
ATOM 1201 N N . GLU A 1 153 ? 8.030 -8.709 -10.541 1.00 81.56 153 GLU A N 1
ATOM 1202 C CA . GLU A 1 153 ? 8.298 -7.693 -11.566 1.00 81.56 153 GLU A CA 1
ATOM 1203 C C . GLU A 1 153 ? 9.142 -6.531 -11.040 1.00 81.56 153 GLU A C 1
ATOM 1205 O O . GLU A 1 153 ? 9.780 -5.834 -11.825 1.00 81.56 153 GLU A O 1
ATOM 1210 N N . LEU A 1 154 ? 9.216 -6.340 -9.716 1.00 81.12 154 LEU A N 1
ATOM 1211 C CA . LEU A 1 154 ? 9.889 -5.181 -9.125 1.00 81.12 154 LEU A CA 1
ATOM 1212 C C . LEU A 1 154 ? 11.407 -5.185 -9.342 1.00 81.12 154 LEU A C 1
ATOM 1214 O O . LEU A 1 154 ? 12.004 -4.124 -9.198 1.00 81.12 154 LEU A O 1
ATOM 1218 N N . ARG A 1 155 ? 12.021 -6.333 -9.699 1.00 80.06 155 ARG A N 1
ATOM 1219 C CA . ARG A 1 155 ? 13.459 -6.595 -9.999 1.00 80.06 155 ARG A CA 1
ATOM 1220 C C . ARG A 1 155 ? 14.498 -6.100 -8.971 1.00 80.06 155 ARG A C 1
ATOM 1222 O O . ARG A 1 155 ? 15.631 -6.575 -8.976 1.00 80.06 155 ARG A O 1
ATOM 1229 N N . ASN A 1 156 ? 14.112 -5.218 -8.060 1.00 85.38 156 ASN A N 1
ATOM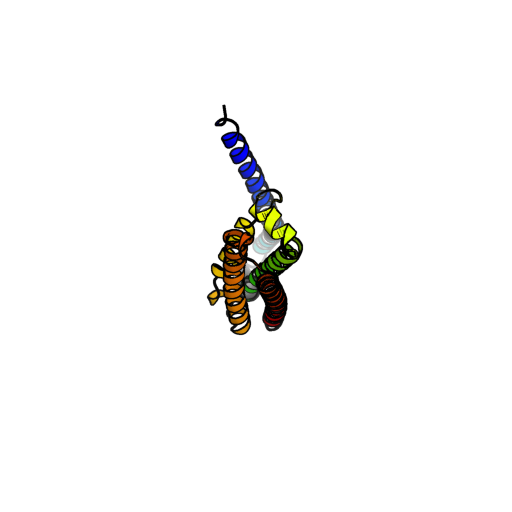 1230 C CA . ASN A 1 156 ? 14.841 -4.682 -6.931 1.00 85.38 156 ASN A CA 1
ATOM 1231 C C . ASN A 1 156 ? 14.370 -5.419 -5.665 1.00 85.38 156 ASN A C 1
ATOM 1233 O O . ASN A 1 156 ? 13.179 -5.446 -5.339 1.00 85.38 156 ASN A O 1
ATOM 1237 N N . LYS A 1 157 ? 15.321 -6.036 -4.955 1.00 88.69 157 LYS A N 1
ATOM 1238 C CA . LYS A 1 157 ? 15.055 -6.839 -3.752 1.00 88.69 157 LYS A CA 1
ATOM 1239 C C . LYS A 1 157 ? 14.469 -6.004 -2.613 1.00 88.69 157 LYS A C 1
ATOM 1241 O O . LYS A 1 157 ? 13.609 -6.502 -1.888 1.00 88.69 157 LYS A O 1
ATOM 1246 N N . ASP A 1 158 ? 14.893 -4.751 -2.480 1.00 89.75 158 ASP A N 1
ATOM 1247 C CA . ASP A 1 158 ? 14.412 -3.854 -1.430 1.00 89.75 158 ASP A CA 1
ATOM 1248 C C . ASP A 1 158 ? 12.970 -3.431 -1.712 1.00 89.75 158 ASP A C 1
ATOM 1250 O O . ASP A 1 158 ? 12.110 -3.539 -0.835 1.00 89.75 158 ASP A O 1
ATOM 1254 N N . ALA A 1 159 ? 12.660 -3.079 -2.966 1.00 89.62 159 ALA A N 1
ATOM 1255 C CA . ALA A 1 159 ? 11.288 -2.787 -3.383 1.00 89.62 159 ALA A CA 1
ATOM 1256 C C . ALA A 1 159 ? 10.354 -3.987 -3.157 1.00 89.62 159 ALA A C 1
ATOM 1258 O O . ALA A 1 159 ? 9.258 -3.837 -2.612 1.00 89.62 159 ALA A O 1
ATOM 1259 N N . ALA A 1 160 ? 10.814 -5.194 -3.502 1.00 91.69 160 ALA A N 1
ATOM 1260 C CA . ALA A 1 160 ? 10.071 -6.425 -3.262 1.00 91.69 160 ALA A CA 1
ATOM 1261 C C . ALA A 1 160 ? 9.808 -6.667 -1.765 1.00 91.69 160 ALA A C 1
ATOM 1263 O O . ALA A 1 160 ? 8.683 -6.985 -1.375 1.00 91.69 160 ALA A O 1
ATOM 1264 N N . ARG A 1 161 ? 10.816 -6.463 -0.905 1.00 93.06 161 ARG A N 1
ATOM 1265 C CA . ARG A 1 161 ? 10.679 -6.594 0.554 1.00 93.06 161 ARG A CA 1
ATOM 1266 C C . ARG A 1 161 ? 9.664 -5.602 1.122 1.00 93.06 161 ARG A C 1
ATOM 1268 O O . ARG A 1 161 ? 8.833 -5.988 1.946 1.00 93.06 161 ARG A O 1
ATOM 1275 N N . HIS A 1 162 ? 9.707 -4.349 0.674 1.00 93.56 162 HIS A N 1
ATOM 1276 C CA . HIS A 1 162 ? 8.738 -3.331 1.074 1.00 93.56 162 HIS A CA 1
ATOM 1277 C C . HIS A 1 162 ? 7.315 -3.706 0.644 1.00 93.56 162 HIS A C 1
ATOM 1279 O O . HIS A 1 162 ? 6.403 -3.662 1.469 1.00 93.56 162 HIS A O 1
ATOM 1285 N N . MET A 1 163 ? 7.120 -4.176 -0.589 1.00 92.75 163 MET A N 1
ATOM 1286 C CA . MET A 1 163 ? 5.796 -4.601 -1.058 1.00 92.75 163 MET A CA 1
ATOM 1287 C C . MET A 1 163 ? 5.243 -5.827 -0.327 1.00 92.75 163 MET A C 1
ATOM 1289 O O . MET A 1 163 ? 4.046 -5.873 -0.036 1.00 92.75 163 MET A O 1
ATOM 1293 N N . LEU A 1 164 ? 6.089 -6.792 0.039 1.00 93.56 164 LEU A N 1
ATOM 1294 C CA . LEU A 1 164 ? 5.673 -7.923 0.876 1.00 93.56 164 LEU A CA 1
ATOM 1295 C C . LEU A 1 164 ? 5.222 -7.460 2.266 1.00 93.56 164 LEU A C 1
ATOM 1297 O O . LEU A 1 164 ? 4.176 -7.894 2.752 1.00 93.56 164 LEU A O 1
ATOM 1301 N N . SER A 1 165 ? 5.973 -6.538 2.878 1.00 93.56 165 SER A N 1
ATOM 1302 C CA . SER A 1 165 ? 5.599 -5.936 4.162 1.00 93.56 165 SER A CA 1
ATOM 1303 C C . SER A 1 165 ? 4.261 -5.200 4.069 1.00 93.56 165 SER A C 1
ATOM 1305 O O . SER A 1 165 ? 3.420 -5.352 4.954 1.00 93.56 165 SER A O 1
ATOM 1307 N N . LEU A 1 166 ? 4.045 -4.435 2.996 1.00 91.94 166 LEU A N 1
ATOM 1308 C CA . LEU A 1 166 ? 2.794 -3.717 2.752 1.00 91.94 166 LEU A CA 1
ATOM 1309 C C . LEU A 1 166 ? 1.613 -4.677 2.580 1.00 91.94 166 LEU A C 1
ATOM 1311 O O . LEU A 1 166 ? 0.561 -4.473 3.176 1.00 91.94 166 LEU A O 1
ATOM 1315 N N . SER A 1 167 ? 1.801 -5.739 1.796 1.00 92.31 167 SER A N 1
ATOM 1316 C CA . SER A 1 167 ? 0.778 -6.760 1.545 1.00 92.31 167 SER A CA 1
ATOM 1317 C C . SER A 1 167 ? 0.317 -7.423 2.839 1.00 92.31 167 SER A C 1
ATOM 1319 O O . SER A 1 167 ? -0.878 -7.600 3.065 1.00 92.31 167 SER A O 1
ATOM 1321 N N . HIS A 1 168 ? 1.267 -7.781 3.707 1.00 94.31 168 HIS A N 1
ATOM 1322 C CA . HIS A 1 168 ? 0.959 -8.364 5.008 1.00 94.31 168 HIS A CA 1
ATOM 1323 C C . HIS A 1 168 ? 0.205 -7.377 5.903 1.00 94.31 168 HIS A C 1
ATOM 1325 O O . HIS A 1 168 ? -0.852 -7.714 6.430 1.00 94.31 168 HIS A O 1
ATOM 1331 N N . MET A 1 169 ? 0.706 -6.145 6.001 1.00 95.50 169 MET A N 1
ATOM 1332 C CA . MET A 1 169 ? 0.094 -5.078 6.789 1.00 95.50 169 MET A CA 1
ATOM 1333 C C . MET A 1 169 ? -1.347 -4.790 6.347 1.00 95.50 169 MET A C 1
ATOM 1335 O O . MET A 1 169 ? -2.227 -4.681 7.190 1.00 95.50 169 MET A O 1
ATOM 1339 N N . MET A 1 170 ? -1.622 -4.716 5.042 1.00 89.94 170 MET A N 1
ATOM 1340 C CA . MET A 1 170 ? -2.979 -4.451 4.554 1.00 89.94 170 MET A CA 1
ATOM 1341 C C . MET A 1 170 ? -3.952 -5.604 4.824 1.00 89.94 170 MET A C 1
ATOM 1343 O O . MET A 1 170 ? -5.118 -5.355 5.116 1.00 89.94 170 MET A O 1
ATOM 1347 N N . ARG A 1 171 ? -3.485 -6.860 4.791 1.00 93.69 171 ARG A N 1
ATOM 1348 C CA . ARG A 1 171 ? -4.297 -8.007 5.239 1.00 93.69 171 ARG A CA 1
ATOM 1349 C C . ARG A 1 171 ? -4.601 -7.931 6.732 1.00 93.69 171 ARG A C 1
ATOM 1351 O O . ARG A 1 171 ? -5.719 -8.225 7.136 1.00 93.69 171 ARG A O 1
ATOM 1358 N N . GLN A 1 172 ? -3.614 -7.544 7.540 1.00 94.25 172 GLN A N 1
ATOM 1359 C CA . GLN A 1 172 ? -3.812 -7.356 8.976 1.00 94.25 172 GLN A CA 1
ATOM 1360 C C . GLN A 1 172 ? -4.788 -6.215 9.260 1.00 94.25 172 GLN A C 1
ATOM 1362 O O . GLN A 1 172 ? -5.636 -6.378 10.124 1.00 94.25 172 GLN A O 1
ATOM 1367 N N . LEU A 1 173 ? -4.710 -5.105 8.519 1.00 92.31 173 LEU A N 1
ATOM 1368 C CA . LEU A 1 173 ? -5.658 -3.996 8.628 1.00 92.31 173 LEU A CA 1
ATOM 1369 C C . LEU A 1 173 ? -7.092 -4.454 8.338 1.00 92.31 173 LEU A C 1
ATOM 1371 O O . LEU A 1 173 ? -7.978 -4.206 9.147 1.00 92.31 173 LEU A O 1
ATOM 1375 N N . ASP A 1 174 ? -7.314 -5.135 7.210 1.00 92.44 174 ASP A N 1
ATOM 1376 C CA . ASP A 1 174 ? -8.638 -5.646 6.828 1.00 92.44 174 ASP A CA 1
ATOM 1377 C C . ASP A 1 174 ? -9.204 -6.600 7.891 1.00 92.44 174 ASP A C 1
ATOM 1379 O O . ASP A 1 174 ? -10.339 -6.434 8.338 1.00 92.44 174 ASP A O 1
ATOM 1383 N N . ALA A 1 175 ? -8.389 -7.550 8.359 1.00 94.31 175 ALA A N 1
ATOM 1384 C CA . ALA A 1 175 ? -8.783 -8.479 9.414 1.00 94.31 175 ALA A CA 1
ATOM 1385 C C . ALA A 1 175 ? -9.101 -7.755 10.732 1.00 94.31 175 ALA A C 1
ATOM 1387 O O . ALA A 1 175 ? -10.144 -8.010 11.326 1.00 94.31 175 ALA A O 1
ATOM 1388 N N . LEU A 1 176 ? -8.236 -6.830 11.158 1.00 93.81 176 LEU A N 1
ATOM 1389 C CA . LEU A 1 176 ? -8.381 -6.078 12.403 1.00 93.81 176 LEU A CA 1
ATOM 1390 C C . LEU A 1 176 ? -9.650 -5.219 12.399 1.00 93.81 176 LEU A C 1
ATOM 1392 O O . LEU A 1 176 ? -10.403 -5.232 13.368 1.00 93.81 176 LEU A O 1
ATOM 1396 N N . VAL A 1 177 ? -9.910 -4.496 11.307 1.00 91.50 177 VAL A N 1
ATOM 1397 C CA . VAL A 1 177 ? -11.108 -3.658 11.157 1.00 91.50 177 VAL A CA 1
ATOM 1398 C C . VAL A 1 177 ? -12.374 -4.513 11.166 1.00 91.50 177 VAL A C 1
ATOM 1400 O O . VAL A 1 177 ? -13.323 -4.196 11.883 1.00 91.50 177 VAL A O 1
ATOM 1403 N N . ARG A 1 178 ? -12.398 -5.617 10.408 1.00 94.81 178 ARG A N 1
ATOM 1404 C CA . ARG A 1 178 ? -13.553 -6.528 10.359 1.00 94.81 178 ARG A CA 1
ATOM 1405 C C . ARG A 1 178 ? -13.832 -7.164 11.716 1.00 94.81 178 ARG A C 1
ATOM 1407 O O . ARG A 1 178 ? -14.987 -7.206 12.130 1.00 94.81 178 ARG A O 1
ATOM 1414 N N . ASP A 1 179 ? -12.790 -7.626 12.399 1.00 94.19 179 ASP A N 1
ATOM 1415 C CA . ASP A 1 179 ? -12.901 -8.244 13.719 1.00 94.19 179 ASP A CA 1
ATOM 1416 C C . ASP A 1 179 ? -13.403 -7.243 14.769 1.00 94.19 179 ASP A C 1
ATOM 1418 O O . ASP A 1 179 ? -14.356 -7.526 15.495 1.00 94.19 179 ASP A O 1
ATOM 1422 N N . THR A 1 180 ? -12.846 -6.029 14.767 1.00 92.94 180 THR A N 1
ATOM 1423 C CA . THR A 1 180 ? -13.238 -4.954 15.690 1.00 92.94 180 THR A CA 1
ATOM 1424 C C . THR A 1 180 ? -14.697 -4.543 15.493 1.00 92.94 180 THR A C 1
ATOM 1426 O O . THR A 1 180 ? -15.431 -4.376 16.466 1.00 92.94 180 THR A O 1
ATOM 1429 N N . LEU A 1 181 ? -15.160 -4.420 14.245 1.00 92.50 181 LEU A N 1
ATOM 1430 C CA . LEU A 1 181 ? -16.561 -4.098 13.953 1.00 92.50 181 LEU A CA 1
ATOM 1431 C C . LEU A 1 181 ? -17.508 -5.260 14.295 1.00 92.50 181 LEU A C 1
ATOM 1433 O O . LEU A 1 181 ? -18.599 -5.030 14.823 1.00 92.50 181 LEU A O 1
ATOM 1437 N N . ALA A 1 182 ? -17.100 -6.509 14.050 1.00 93.88 182 ALA A N 1
ATOM 1438 C CA . ALA A 1 182 ? -17.895 -7.690 14.392 1.00 93.88 182 ALA A CA 1
ATOM 1439 C C . ALA A 1 182 ? -18.060 -7.854 15.913 1.00 93.88 182 ALA A C 1
ATOM 1441 O O . ALA A 1 182 ? -19.157 -8.157 16.389 1.00 93.88 182 ALA A O 1
ATOM 1442 N N . HIS A 1 183 ? -17.000 -7.587 16.676 1.00 94.75 183 HIS A N 1
ATOM 1443 C CA . HIS A 1 183 ? -16.953 -7.757 18.128 1.00 94.75 183 HIS A CA 1
ATOM 1444 C C . HIS A 1 183 ? -17.046 -6.435 18.905 1.00 94.75 183 HIS A C 1
ATOM 1446 O O . HIS A 1 183 ? -16.719 -6.400 20.088 1.00 94.75 183 HIS A O 1
ATOM 1452 N N . HIS A 1 184 ? -17.561 -5.361 18.292 1.00 91.50 184 HIS A N 1
ATOM 1453 C CA . HIS A 1 184 ? -17.582 -4.000 18.855 1.00 91.50 184 HIS A CA 1
ATOM 1454 C C . HIS A 1 184 ? -18.135 -3.898 20.291 1.00 91.50 184 HIS A C 1
ATOM 1456 O O . HIS A 1 184 ? -17.676 -3.068 21.066 1.00 91.50 184 HIS A O 1
ATOM 1462 N N . ARG A 1 185 ? -19.088 -4.761 20.681 1.00 91.31 185 ARG A N 1
ATOM 1463 C CA . ARG A 1 185 ? -19.673 -4.791 22.042 1.00 91.31 185 ARG A CA 1
ATOM 1464 C C . ARG A 1 185 ? -18.747 -5.354 23.120 1.00 91.31 185 ARG A C 1
ATOM 1466 O O . ARG A 1 185 ? -19.017 -5.174 24.301 1.00 91.31 185 ARG A O 1
ATOM 1473 N N . GLN A 1 186 ? -17.728 -6.104 22.717 1.00 90.75 186 GLN A N 1
ATOM 1474 C CA . GLN A 1 186 ? -16.766 -6.765 23.601 1.00 90.75 186 GLN A CA 1
ATOM 1475 C C . GLN A 1 186 ? -15.456 -5.974 23.707 1.00 90.75 186 GLN A C 1
ATOM 1477 O O . GLN A 1 186 ? -14.573 -6.365 24.464 1.00 90.75 186 GLN A O 1
ATOM 1482 N N . VAL A 1 187 ? -15.327 -4.871 22.960 1.00 90.31 187 VAL A N 1
ATOM 1483 C CA . VAL A 1 187 ? -14.149 -4.006 22.990 1.00 90.31 187 VAL A CA 1
ATOM 1484 C C . VAL A 1 187 ? -14.170 -3.201 24.287 1.00 90.31 187 VAL A C 1
ATOM 1486 O O . VAL A 1 187 ? -14.958 -2.267 24.446 1.00 90.31 187 VAL A O 1
ATOM 1489 N N . ASP A 1 188 ? -13.311 -3.584 25.228 1.00 92.19 188 ASP A N 1
ATOM 1490 C CA . ASP A 1 188 ? -13.033 -2.793 26.420 1.00 92.19 188 ASP A CA 1
ATOM 1491 C C . ASP A 1 188 ? -12.025 -1.666 26.114 1.00 92.19 188 ASP A C 1
ATOM 1493 O O . ASP A 1 188 ? -11.479 -1.555 25.013 1.00 92.19 188 ASP A O 1
ATOM 1497 N N . ALA A 1 189 ? -11.784 -0.787 27.091 1.00 91.19 189 ALA A N 1
ATOM 1498 C CA . ALA A 1 189 ? -10.878 0.349 26.910 1.00 91.19 189 ALA A CA 1
ATOM 1499 C C . ALA A 1 189 ? -9.446 -0.085 26.545 1.00 91.19 189 ALA A C 1
ATOM 1501 O O . ALA A 1 189 ? -8.775 0.603 25.779 1.00 91.19 189 ALA A O 1
ATOM 1502 N N . LYS A 1 190 ? -8.996 -1.238 27.057 1.00 94.00 190 LYS A N 1
ATOM 1503 C CA . LYS A 1 190 ? -7.656 -1.768 26.798 1.00 94.00 190 LYS A CA 1
ATOM 1504 C C . LYS A 1 190 ? -7.543 -2.341 25.384 1.00 94.00 190 LYS A C 1
ATOM 1506 O O . LYS A 1 190 ? -6.606 -2.011 24.669 1.00 94.00 190 LYS A O 1
ATOM 1511 N N . ALA A 1 191 ? -8.514 -3.142 24.956 1.00 90.88 191 ALA A N 1
ATOM 1512 C CA . ALA A 1 191 ? -8.587 -3.677 23.602 1.00 90.88 191 ALA A CA 1
ATOM 1513 C C . ALA A 1 191 ? -8.683 -2.552 22.562 1.00 90.88 191 ALA A C 1
ATOM 1515 O O . ALA A 1 191 ? -8.076 -2.637 21.496 1.00 90.88 191 ALA A O 1
ATOM 1516 N N . PHE A 1 192 ? -9.400 -1.470 22.882 1.00 92.75 192 PHE A N 1
ATOM 1517 C CA . PHE A 1 192 ? -9.445 -0.278 22.040 1.00 92.75 192 PHE A CA 1
ATOM 1518 C C . PHE A 1 192 ? -8.085 0.433 21.938 1.00 92.75 192 PHE A C 1
ATOM 1520 O O . PHE A 1 192 ? -7.689 0.864 20.852 1.00 92.75 192 PHE A O 1
ATOM 1527 N N . GLU A 1 193 ? -7.351 0.544 23.045 1.00 94.00 193 GLU A N 1
ATOM 1528 C CA . GLU A 1 193 ? -5.995 1.098 23.047 1.00 94.00 193 GLU A CA 1
ATOM 1529 C C . GLU A 1 193 ? -5.041 0.236 22.202 1.00 94.00 193 GLU A C 1
ATOM 1531 O O . GLU A 1 193 ? -4.316 0.764 21.356 1.00 94.00 193 GLU A O 1
ATOM 1536 N N . ASP A 1 194 ? -5.100 -1.091 22.348 1.00 93.94 194 ASP A N 1
ATOM 1537 C CA . ASP A 1 194 ? -4.313 -2.046 21.557 1.00 93.94 194 ASP A CA 1
ATOM 1538 C C . ASP A 1 194 ? -4.642 -1.957 20.054 1.00 93.94 194 ASP A C 1
ATOM 1540 O O . ASP A 1 194 ? -3.742 -1.995 19.204 1.00 93.94 194 ASP A O 1
ATOM 1544 N N . TYR A 1 195 ? -5.920 -1.772 19.712 1.00 92.62 195 TYR A N 1
ATOM 1545 C CA . TYR A 1 195 ? -6.382 -1.513 18.348 1.00 92.62 195 TYR A CA 1
ATOM 1546 C C . TYR A 1 195 ? -5.782 -0.218 17.781 1.00 92.62 195 TYR A C 1
ATOM 1548 O O . TYR A 1 195 ? -5.169 -0.236 16.709 1.00 92.62 195 TYR A O 1
ATOM 1556 N N . CYS A 1 196 ? -5.889 0.895 18.512 1.00 92.88 196 CYS A N 1
ATOM 1557 C CA . CYS A 1 196 ? -5.328 2.181 18.096 1.00 92.88 196 CYS A CA 1
ATOM 1558 C C . CYS A 1 196 ? -3.805 2.108 17.926 1.00 92.88 196 CYS A C 1
ATOM 1560 O O . CYS A 1 196 ? -3.270 2.555 16.909 1.00 92.88 196 CYS A O 1
ATOM 1562 N N . ASN A 1 197 ? -3.104 1.485 18.875 1.00 94.31 197 ASN A N 1
ATOM 1563 C CA . ASN A 1 197 ? -1.657 1.280 18.809 1.00 94.31 197 ASN A CA 1
ATOM 1564 C C . ASN A 1 197 ? -1.258 0.436 17.591 1.00 94.31 197 ASN A C 1
ATOM 1566 O O . ASN A 1 197 ? -0.278 0.752 16.908 1.00 94.31 197 ASN A O 1
ATOM 1570 N N . SER A 1 198 ? -2.044 -0.594 17.270 1.00 94.31 198 SER A N 1
ATOM 1571 C CA . SER A 1 198 ? -1.844 -1.413 16.072 1.00 94.31 198 SER A CA 1
ATOM 1572 C C . SER A 1 198 ? -2.003 -0.587 14.795 1.00 94.31 198 SER A C 1
ATOM 1574 O O . SER A 1 198 ? -1.133 -0.636 13.924 1.00 94.31 198 SER A O 1
ATOM 1576 N N . LEU A 1 199 ? -3.053 0.234 14.696 1.00 91.06 199 LEU A N 1
ATOM 1577 C CA . LEU A 1 199 ? -3.265 1.122 13.550 1.00 91.06 199 LEU A CA 1
ATOM 1578 C C . LEU A 1 199 ? -2.155 2.173 13.396 1.00 91.06 199 LEU A C 1
ATOM 1580 O O . LEU A 1 199 ? -1.690 2.408 12.280 1.00 91.06 199 LEU A O 1
ATOM 1584 N N . ILE A 1 200 ? -1.680 2.769 14.493 1.00 94.00 200 ILE A N 1
ATOM 1585 C CA . ILE A 1 200 ? -0.544 3.706 14.480 1.00 94.00 200 ILE A CA 1
ATOM 1586 C C . ILE A 1 200 ? 0.724 2.996 13.981 1.00 94.00 200 ILE A C 1
ATOM 1588 O O . ILE A 1 200 ? 1.431 3.510 13.108 1.00 94.00 200 ILE A O 1
ATOM 1592 N N . GLY A 1 201 ? 0.991 1.781 14.470 1.00 92.88 201 GLY A N 1
ATOM 1593 C CA . GLY A 1 201 ? 2.113 0.959 14.013 1.00 92.88 201 GLY A CA 1
ATOM 1594 C C . GLY A 1 201 ? 2.034 0.608 12.521 1.00 92.88 201 GLY A C 1
ATOM 1595 O O . GLY A 1 201 ? 3.047 0.655 11.808 1.00 92.88 201 GLY A O 1
ATOM 1596 N N . MET A 1 202 ? 0.831 0.314 12.019 1.00 92.44 202 MET A N 1
ATOM 1597 C CA . MET A 1 202 ? 0.577 0.104 10.591 1.00 92.44 202 MET A CA 1
ATOM 1598 C C . MET A 1 202 ? 0.790 1.393 9.791 1.00 92.44 202 MET A C 1
ATOM 1600 O O . MET A 1 202 ? 1.457 1.357 8.758 1.00 92.44 202 MET A O 1
ATOM 1604 N N . HIS A 1 203 ? 0.323 2.545 10.278 1.00 91.75 203 HIS A N 1
ATOM 1605 C CA . HIS A 1 203 ? 0.512 3.835 9.608 1.00 91.75 203 HIS A CA 1
ATOM 1606 C C . HIS A 1 203 ? 2.002 4.167 9.427 1.00 91.75 203 HIS A C 1
ATOM 1608 O O . HIS A 1 203 ? 2.448 4.489 8.319 1.00 91.75 203 HIS A O 1
ATOM 1614 N N . GLU A 1 204 ? 2.807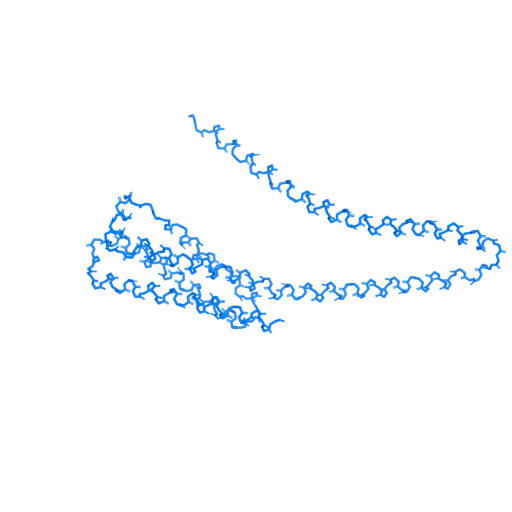 4.008 10.480 1.00 94.38 204 GLU A N 1
ATOM 1615 C CA . GLU A 1 204 ? 4.256 4.223 10.402 1.00 94.38 204 GLU A CA 1
ATOM 1616 C C . GLU A 1 204 ? 4.953 3.199 9.497 1.00 94.38 204 GLU A C 1
ATOM 1618 O O . GLU A 1 204 ? 5.912 3.517 8.786 1.00 94.38 204 GLU A O 1
ATOM 1623 N N . THR A 1 205 ? 4.458 1.963 9.450 1.00 92.44 205 THR A N 1
ATOM 1624 C CA . THR A 1 205 ? 4.970 0.937 8.531 1.00 92.44 205 THR A CA 1
ATOM 1625 C C . THR A 1 205 ? 4.645 1.262 7.073 1.00 92.44 205 THR A C 1
ATOM 1627 O O . THR A 1 205 ? 5.531 1.169 6.217 1.00 92.44 205 THR A O 1
ATOM 1630 N N . ALA A 1 206 ? 3.438 1.746 6.781 1.00 88.12 206 ALA A N 1
ATOM 1631 C CA . ALA A 1 206 ? 3.055 2.223 5.455 1.00 88.12 206 ALA A CA 1
ATOM 1632 C C . ALA A 1 206 ? 3.926 3.414 5.020 1.00 88.12 206 ALA A C 1
ATOM 1634 O O . ALA A 1 206 ? 4.448 3.439 3.904 1.00 88.12 206 ALA A O 1
ATOM 1635 N N . LYS A 1 207 ? 4.172 4.369 5.924 1.00 93.69 207 LYS A N 1
ATOM 1636 C CA . LYS A 1 207 ? 5.047 5.527 5.681 1.00 93.69 207 LYS A CA 1
ATOM 1637 C C . LYS A 1 207 ? 6.486 5.111 5.366 1.00 93.69 207 LYS A C 1
ATOM 1639 O O . LYS A 1 207 ? 7.060 5.590 4.385 1.00 93.69 207 LYS A O 1
ATOM 1644 N N . ARG A 1 208 ? 7.055 4.188 6.151 1.00 94.25 208 ARG A N 1
ATOM 1645 C CA . ARG A 1 208 ? 8.389 3.612 5.894 1.00 94.25 208 ARG A CA 1
ATOM 1646 C C . ARG A 1 208 ? 8.445 2.875 4.561 1.00 94.25 208 ARG A C 1
ATOM 1648 O O . ARG A 1 208 ? 9.428 3.014 3.845 1.00 94.25 208 ARG A O 1
ATOM 1655 N N . THR A 1 209 ? 7.387 2.155 4.203 1.00 92.06 209 THR A N 1
ATOM 1656 C CA . THR A 1 209 ? 7.283 1.451 2.917 1.00 92.06 209 THR A CA 1
ATOM 1657 C C . THR A 1 209 ? 7.291 2.429 1.744 1.00 92.06 209 THR A C 1
ATOM 1659 O O . THR A 1 209 ? 8.073 2.250 0.817 1.00 92.06 209 THR A O 1
ATOM 1662 N N . VAL A 1 210 ? 6.487 3.498 1.790 1.00 90.94 210 VAL A N 1
ATOM 1663 C CA . VAL A 1 210 ? 6.478 4.533 0.738 1.00 90.94 210 VAL A CA 1
ATOM 1664 C C . VAL A 1 210 ? 7.861 5.161 0.577 1.00 90.94 210 VAL A C 1
ATOM 1666 O O . VAL A 1 210 ? 8.319 5.359 -0.548 1.00 90.94 210 VAL A O 1
ATOM 1669 N N . LYS A 1 211 ? 8.531 5.473 1.693 1.00 94.88 211 LYS A N 1
ATOM 1670 C CA . LYS A 1 211 ? 9.886 6.031 1.674 1.00 94.88 211 LYS A CA 1
ATOM 1671 C C . LYS A 1 211 ? 10.889 5.046 1.061 1.00 94.88 211 LYS A C 1
ATOM 1673 O O . LYS A 1 211 ? 11.582 5.419 0.123 1.00 94.88 211 LYS A O 1
ATOM 1678 N N . GLY A 1 212 ? 10.902 3.797 1.524 1.00 91.81 212 GLY A N 1
ATOM 1679 C CA . GLY A 1 212 ? 11.812 2.766 1.022 1.00 91.81 212 GLY A CA 1
ATOM 1680 C C . GLY A 1 212 ? 11.600 2.437 -0.458 1.00 91.81 212 GLY A C 1
ATOM 1681 O O . GLY A 1 212 ? 12.562 2.240 -1.190 1.00 91.81 212 GLY A O 1
ATOM 1682 N N . LEU A 1 213 ? 10.355 2.466 -0.946 1.00 90.06 213 LEU A N 1
ATOM 1683 C CA . LEU A 1 213 ? 10.065 2.295 -2.375 1.00 90.06 213 LEU A CA 1
ATOM 1684 C C . LEU A 1 213 ? 10.574 3.464 -3.230 1.00 90.06 213 LEU A C 1
ATOM 1686 O O . LEU A 1 213 ? 11.030 3.237 -4.347 1.00 90.06 213 LEU A O 1
ATOM 1690 N N . ARG A 1 214 ? 10.528 4.702 -2.721 1.00 91.75 214 ARG A N 1
ATOM 1691 C CA . ARG A 1 214 ? 11.119 5.861 -3.412 1.00 91.75 214 ARG A CA 1
ATOM 1692 C C . ARG A 1 214 ? 12.640 5.764 -3.467 1.00 91.75 214 ARG A C 1
ATOM 1694 O O . ARG A 1 214 ? 13.212 5.945 -4.531 1.00 91.75 214 ARG A O 1
ATOM 1701 N N . GLU A 1 215 ? 13.274 5.396 -2.359 1.00 92.25 215 GLU A N 1
ATOM 1702 C CA . GLU A 1 215 ? 14.724 5.163 -2.314 1.00 92.25 215 GLU A CA 1
ATOM 1703 C C . GLU A 1 215 ? 15.137 4.030 -3.277 1.00 92.25 215 GLU A C 1
ATOM 1705 O O . GLU A 1 215 ? 16.120 4.143 -4.010 1.00 92.25 215 GLU A O 1
ATOM 1710 N N . ALA A 1 216 ? 14.333 2.967 -3.368 1.00 89.06 216 ALA A N 1
ATOM 1711 C CA . ALA A 1 216 ? 14.530 1.883 -4.329 1.00 89.06 216 ALA A CA 1
ATOM 1712 C C . ALA A 1 216 ? 14.321 2.309 -5.798 1.00 89.06 216 ALA A C 1
ATOM 1714 O O . ALA A 1 216 ? 14.898 1.695 -6.692 1.00 89.06 216 ALA A O 1
ATOM 1715 N N . LEU A 1 217 ? 13.518 3.346 -6.060 1.00 88.06 217 LEU A N 1
ATOM 1716 C CA . LEU A 1 217 ? 13.357 3.931 -7.395 1.00 88.06 217 LEU A CA 1
ATOM 1717 C C . LEU A 1 217 ? 14.549 4.821 -7.774 1.00 88.06 217 LEU A C 1
ATOM 1719 O O . LEU A 1 217 ? 14.981 4.807 -8.924 1.00 88.06 217 LEU A O 1
ATOM 1723 N N . ASP A 1 218 ? 15.084 5.578 -6.815 1.00 88.00 218 ASP A N 1
ATOM 1724 C CA . ASP A 1 218 ? 16.214 6.493 -7.028 1.00 88.00 218 ASP A CA 1
ATOM 1725 C C . ASP A 1 218 ? 17.537 5.749 -7.279 1.00 88.00 218 ASP A C 1
ATOM 1727 O O . ASP A 1 218 ? 18.457 6.296 -7.887 1.00 88.00 218 ASP A O 1
ATOM 1731 N N . THR A 1 219 ? 17.621 4.484 -6.861 1.00 84.56 219 THR A N 1
ATOM 1732 C CA . THR A 1 219 ? 18.768 3.594 -7.118 1.00 84.56 219 THR A CA 1
ATOM 1733 C C . THR A 1 219 ? 18.780 2.975 -8.528 1.00 84.56 219 THR A C 1
ATOM 1735 O O . THR A 1 219 ? 19.740 2.278 -8.864 1.00 84.56 219 THR A O 1
ATOM 1738 N N . ILE A 1 220 ? 17.759 3.247 -9.360 1.00 76.00 220 ILE A N 1
ATOM 1739 C CA . ILE A 1 220 ? 17.579 2.747 -10.744 1.00 76.00 220 ILE A CA 1
ATOM 1740 C C . ILE A 1 220 ? 17.687 3.877 -11.779 1.00 76.00 220 ILE A C 1
ATOM 1742 O O . ILE A 1 220 ? 18.502 3.732 -12.716 1.00 76.00 220 ILE A O 1
#

pLDDT: mean 74.28, std 17.73, range [41.06, 95.5]

Radius of gyration: 30.07 Å; chains: 1; bounding box: 68×28×95 Å

Secondary structure (DSSP, 8-state):
--HHHHHHHHHHHHHHHHHHHHHHHHHHHHHHHHHHHHHHHHHHHHHHHHHHHHTTS-TTSHHHHHHHHHHHHHHHHHHHHHHHHHHHHHHHHHHHHHHHHHHHHHHHHHHHHHHHHHSSHHHHHHHHTTSS---HHHHHHHHHHHHHS-GGGG-SHHHHHHHHHHHHHHHHHHHHHHHHHHTGGG--HHHHHHHHHHHHHHHHHHHHHHHHHHHHHHT-